Protein AF-A0A6P7GRA8-F1 (afdb_monomer_lite)

Radius of gyration: 29.19 Å; chains: 1; bounding box: 77×48×56 Å

Foldseek 3Di:
DFLVQQVVQCVVLVVLCVQLVFDADRDFLLCCLVPEQVNQLVRHAKEKEWLDDPPAPLNCCCSPPQSNPPLNVVLCRPGYHYTYGDLVDPVCLVVVCVSCVSSVNNVCSVCSVVSATWIWIWHHDPNDIDTQAIAGDPPDPCNPPVNSSVSSVVRVVSSVVSVVCVVVCVVVVPPDDPDPVVVVVVVVVVVPPPPPPPDPPVCLLVQLLVLLCVPPNDQCDPPRSRDDPVSSVVSVVVSVVVVVVD

Organism: NCBI:txid50390

Secondary structure (DSSP, 8-state):
-HHHHHHHHHHHHHHHHHHHTPPBP---HHHHIIIIISS-TTT--EEEEEEE-TTSHHHHHIIIIITT-HHHHHHHHHHEEEEEEE-S-GGGHHHHHHHHHHHT-GGGHHHHHTT--EEEEEEEETTEEEEEEEE--TT-GGGSHHHHHHHHHHHHHHHHHHHHHHHHHTT----S---HHHHHHHHHHHTTT---TT----THHHHHHHHHHHHH-S-S-SSTTSS-HHHHHHHHHHHHHHHTT-

pLDDT: mean 83.36, std 15.36, range [40.88, 97.81]

Sequence (246 aa):
MEIRAVKSCIRKINTHITASGIRFNIKRLSEIKDTVLLAPPLNRKFVVLYMHNSRERFSTTFLTRYLQDEELAGLLRDHSYIIGWDVENSNYHTALCGALEDANFDYLIGLVQSQACSAVIIQNINGSLRTISFLRRINDVDSSRDSVLLYLQNC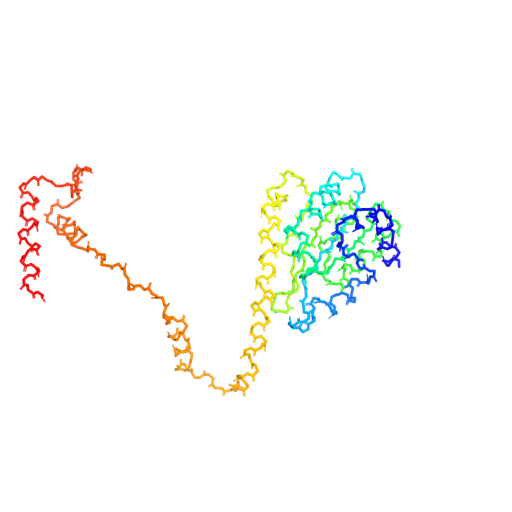RDYLIVDRMLANGLDNSSQSNEMTSEAFQKIMADRLGDRDYDSFAFDQHDLLKKKIGYALFGQPVQEIGNGYDEAQNSQIEHLFKAILKHN

Structure (mmCIF, N/CA/C/O backbone):
data_AF-A0A6P7GRA8-F1
#
_entry.id   AF-A0A6P7GRA8-F1
#
loop_
_atom_site.group_PDB
_atom_site.id
_atom_site.type_symbol
_atom_site.label_atom_id
_atom_site.label_alt_id
_atom_site.label_comp_id
_atom_site.label_asym_id
_atom_site.label_entity_id
_atom_site.label_seq_id
_atom_site.pdbx_PDB_ins_code
_atom_site.Cartn_x
_atom_site.Cartn_y
_atom_site.Cartn_z
_atom_site.occupancy
_atom_site.B_iso_or_equiv
_atom_site.auth_seq_id
_atom_site.auth_comp_id
_atom_site.auth_asym_id
_atom_site.auth_atom_id
_atom_site.pdbx_PDB_model_num
ATOM 1 N N . MET A 1 1 ? -13.993 -12.147 10.623 1.00 89.31 1 MET A N 1
ATOM 2 C CA . MET A 1 1 ? -13.695 -11.076 11.604 1.00 89.31 1 MET A CA 1
ATOM 3 C C . MET A 1 1 ? -12.871 -9.952 10.983 1.00 89.31 1 MET A C 1
ATOM 5 O O . MET A 1 1 ? -13.193 -8.802 11.236 1.00 89.31 1 MET A O 1
ATOM 9 N N . GLU A 1 2 ? -11.932 -10.249 10.082 1.00 94.44 2 GLU A N 1
ATOM 10 C CA . GLU A 1 2 ? -11.157 -9.251 9.321 1.00 94.44 2 GLU A CA 1
ATOM 11 C C . GLU A 1 2 ? -12.003 -8.133 8.674 1.00 94.44 2 GLU A C 1
ATOM 13 O O . GLU A 1 2 ? -11.811 -6.961 8.972 1.00 94.44 2 GLU A O 1
ATOM 18 N N . ILE A 1 3 ? -13.031 -8.470 7.880 1.00 96.69 3 ILE A N 1
ATOM 19 C CA . ILE A 1 3 ? -13.929 -7.463 7.272 1.00 96.69 3 ILE A CA 1
ATOM 20 C C . ILE A 1 3 ? -14.593 -6.552 8.319 1.00 96.69 3 ILE A C 1
ATOM 22 O O . ILE A 1 3 ? -14.869 -5.385 8.043 1.00 96.69 3 ILE A O 1
ATOM 26 N N . ARG A 1 4 ? -14.858 -7.058 9.533 1.00 96.62 4 ARG A N 1
ATOM 27 C CA . ARG A 1 4 ? -15.394 -6.227 10.623 1.00 96.62 4 ARG A CA 1
ATOM 28 C C . ARG A 1 4 ? -14.338 -5.244 11.129 1.00 96.62 4 ARG A C 1
ATOM 30 O O . ARG A 1 4 ? -14.694 -4.097 11.377 1.00 96.62 4 ARG A O 1
ATOM 37 N N . ALA A 1 5 ? -13.071 -5.650 11.202 1.00 96.19 5 ALA A N 1
ATOM 38 C CA . ALA A 1 5 ? -11.952 -4.760 11.514 1.00 96.19 5 ALA A CA 1
ATOM 39 C C . ALA A 1 5 ? -11.814 -3.645 10.468 1.00 96.19 5 ALA A C 1
ATOM 41 O O . ALA A 1 5 ? -11.689 -2.477 10.831 1.00 96.19 5 ALA A O 1
ATOM 42 N N . VAL A 1 6 ? -11.943 -3.985 9.180 1.00 96.88 6 VAL A N 1
ATOM 43 C CA . VAL A 1 6 ? -11.899 -3.006 8.081 1.00 96.88 6 VAL A CA 1
ATOM 44 C C . VAL A 1 6 ? -13.040 -1.996 8.179 1.00 96.88 6 VAL A C 1
ATOM 46 O O . VAL A 1 6 ? -12.825 -0.785 8.153 1.00 96.88 6 VAL A O 1
ATOM 49 N N . LYS A 1 7 ? -14.273 -2.482 8.365 1.00 97.06 7 LYS A N 1
ATOM 50 C CA . LYS A 1 7 ? -15.447 -1.619 8.560 1.00 97.06 7 LYS A CA 1
ATOM 51 C C . LYS A 1 7 ? -15.317 -0.743 9.810 1.00 97.06 7 LYS A C 1
ATOM 53 O O . LYS A 1 7 ? -15.700 0.423 9.771 1.00 97.06 7 LYS A O 1
ATOM 58 N N . SER A 1 8 ? -14.769 -1.288 10.898 1.00 97.19 8 SER A N 1
ATOM 59 C CA . SER A 1 8 ? -14.505 -0.539 12.132 1.00 97.19 8 SER A CA 1
ATOM 60 C C . SER A 1 8 ? -13.516 0.599 11.882 1.00 97.19 8 SER A C 1
ATOM 62 O O . SER A 1 8 ? -13.790 1.729 12.282 1.00 97.19 8 SER A O 1
ATOM 64 N N . CYS A 1 9 ? -12.432 0.332 11.144 1.00 97.00 9 CYS A N 1
ATOM 65 C CA . CYS A 1 9 ? -11.448 1.338 10.749 1.00 97.00 9 CYS A CA 1
ATOM 66 C C . CYS A 1 9 ? -12.105 2.457 9.946 1.00 97.00 9 CYS A C 1
ATOM 68 O O . CYS A 1 9 ? -12.045 3.611 10.354 1.00 97.00 9 CYS A O 1
ATOM 70 N N . ILE A 1 10 ? -12.791 2.117 8.849 1.00 96.00 10 ILE A N 1
ATOM 71 C CA . ILE A 1 10 ? -13.437 3.101 7.967 1.00 96.00 10 ILE A CA 1
ATOM 72 C C . ILE A 1 10 ? -14.421 3.970 8.745 1.00 96.00 10 ILE A C 1
ATOM 74 O O . ILE A 1 10 ? -14.421 5.183 8.571 1.00 96.00 10 ILE A O 1
ATOM 78 N N . ARG A 1 11 ? -15.203 3.388 9.662 1.00 95.62 11 ARG A N 1
ATOM 79 C CA . ARG A 1 11 ? -16.106 4.159 10.525 1.00 95.62 11 ARG A CA 1
ATOM 80 C C . ARG A 1 11 ? -15.355 5.193 11.373 1.00 95.62 11 ARG A C 1
ATOM 82 O O . ARG A 1 11 ? -15.850 6.305 11.515 1.00 95.62 11 ARG A O 1
ATOM 89 N N . LYS A 1 12 ? -14.186 4.843 11.923 1.00 95.00 12 LYS A N 1
ATOM 90 C CA . LYS A 1 12 ? -13.358 5.757 12.732 1.00 95.00 12 LYS A CA 1
ATOM 91 C C . LYS A 1 12 ? -12.768 6.903 11.906 1.00 95.00 12 LYS A C 1
ATOM 93 O O . LYS A 1 12 ? -12.668 8.011 12.413 1.00 95.00 12 LYS A O 1
ATOM 98 N N . ILE A 1 13 ? -12.406 6.650 10.647 1.00 94.06 13 ILE A N 1
ATOM 99 C CA . ILE A 1 13 ? -11.700 7.626 9.796 1.00 94.06 13 ILE A CA 1
ATOM 100 C C . ILE A 1 13 ? -12.588 8.278 8.720 1.00 94.06 13 ILE A C 1
ATOM 102 O O . ILE A 1 13 ? -12.091 9.033 7.888 1.00 94.06 13 ILE A O 1
ATOM 106 N N . ASN A 1 14 ? -13.898 8.008 8.724 1.00 90.69 14 ASN A N 1
ATOM 107 C CA . ASN A 1 14 ? -14.830 8.373 7.648 1.00 90.69 14 ASN A CA 1
ATOM 108 C C . ASN A 1 14 ? -14.818 9.870 7.299 1.00 90.69 14 ASN A C 1
ATOM 110 O O . ASN A 1 14 ? -14.868 10.251 6.130 1.00 90.69 14 ASN A O 1
ATOM 114 N N . THR A 1 15 ? -14.725 10.724 8.316 1.00 85.75 15 THR A N 1
ATOM 115 C CA . THR A 1 15 ? -14.641 12.182 8.157 1.00 85.75 15 THR A CA 1
ATOM 116 C C . THR A 1 15 ? -13.407 12.603 7.352 1.00 85.75 15 THR A C 1
ATOM 118 O O . THR A 1 15 ? -13.513 13.442 6.463 1.00 85.75 15 THR A O 1
ATOM 121 N N . HIS A 1 16 ? -12.255 11.975 7.598 1.00 86.19 16 HIS A N 1
ATOM 122 C CA . HIS A 1 16 ? -10.995 12.256 6.903 1.00 86.19 16 HIS A CA 1
ATOM 123 C C . HIS A 1 16 ? -10.973 11.707 5.471 1.00 86.19 16 HIS A C 1
ATOM 125 O O . HIS A 1 16 ? -10.487 12.369 4.554 1.00 86.19 16 HIS A O 1
ATOM 131 N N . ILE A 1 17 ? -11.539 10.514 5.262 1.00 85.44 17 ILE A N 1
ATOM 132 C CA . ILE A 1 17 ? -11.693 9.912 3.927 1.00 85.44 17 ILE A CA 1
ATOM 133 C C . ILE A 1 17 ? -12.554 10.817 3.037 1.00 85.44 17 ILE A C 1
ATOM 135 O O . ILE A 1 17 ? -12.202 11.086 1.892 1.00 85.44 17 ILE A O 1
ATOM 139 N N . THR A 1 18 ? -13.665 11.325 3.575 1.00 83.50 18 THR A N 1
ATOM 140 C CA . THR A 1 18 ? -14.601 12.162 2.808 1.00 83.50 18 THR A CA 1
ATOM 141 C C . THR A 1 18 ? -13.942 13.472 2.366 1.00 83.50 18 THR A C 1
ATOM 143 O O . THR A 1 18 ? -14.149 13.905 1.239 1.00 83.50 18 THR A O 1
ATOM 146 N N . ALA A 1 19 ? -13.104 14.068 3.221 1.00 81.31 19 ALA A N 1
ATOM 147 C CA . ALA A 1 19 ? -12.375 15.297 2.910 1.00 81.31 19 ALA A CA 1
ATOM 148 C C . ALA A 1 19 ? -11.252 15.106 1.870 1.00 81.31 19 ALA A C 1
ATOM 150 O O . ALA A 1 19 ? -10.995 16.012 1.089 1.00 81.31 19 ALA A O 1
ATOM 151 N N . SER A 1 20 ? -10.589 13.945 1.853 1.00 82.94 20 SER A N 1
ATOM 152 C CA . SER A 1 20 ? -9.459 13.657 0.947 1.00 82.94 20 SER A CA 1
ATOM 153 C C . SER A 1 20 ? -9.872 13.101 -0.421 1.00 82.94 20 SER A C 1
ATOM 155 O O . SER A 1 20 ? -9.072 13.075 -1.356 1.00 82.94 20 SER A O 1
ATOM 157 N N . GLY A 1 21 ? -11.099 12.586 -0.551 1.00 83.75 21 GLY A N 1
ATOM 158 C CA . GLY A 1 21 ? -11.562 11.902 -1.766 1.00 83.75 21 GLY A CA 1
ATOM 159 C C . GLY A 1 21 ? -10.866 10.559 -2.035 1.00 83.75 21 GLY A C 1
ATOM 160 O O . GLY A 1 21 ? -11.094 9.939 -3.075 1.00 83.75 21 GLY A O 1
ATOM 161 N N . ILE A 1 22 ? -10.025 10.083 -1.113 1.00 90.44 22 ILE A N 1
ATOM 162 C CA . ILE A 1 22 ? -9.295 8.819 -1.233 1.00 90.44 22 ILE A CA 1
ATOM 163 C C . ILE A 1 22 ? -10.181 7.678 -0.742 1.00 90.44 22 ILE A C 1
ATOM 165 O O . ILE A 1 22 ? -10.716 7.722 0.361 1.00 90.44 22 ILE A O 1
ATOM 169 N N . ARG A 1 23 ? -10.312 6.609 -1.531 1.00 92.00 23 ARG A N 1
ATOM 170 C CA . ARG A 1 23 ? -11.173 5.471 -1.187 1.00 92.00 23 ARG A CA 1
ATOM 171 C C . ARG A 1 23 ? -10.426 4.401 -0.389 1.00 92.00 23 ARG A C 1
ATOM 173 O O . ARG A 1 23 ? -9.488 3.786 -0.888 1.00 92.00 23 ARG A O 1
ATOM 180 N N . PHE A 1 24 ? -10.942 4.087 0.798 1.00 95.44 24 PHE A N 1
ATOM 181 C CA . PHE A 1 24 ? -10.581 2.880 1.545 1.00 95.44 24 PHE A CA 1
ATOM 182 C C . PHE A 1 24 ? -11.508 1.726 1.169 1.00 95.44 24 PHE A C 1
ATOM 184 O O . PHE A 1 24 ? -12.733 1.866 1.152 1.00 95.44 24 PHE A O 1
ATOM 191 N N . ASN A 1 25 ? -10.927 0.571 0.868 1.00 95.88 25 ASN A N 1
ATOM 192 C CA . ASN A 1 25 ? -11.662 -0.575 0.357 1.00 95.88 25 ASN A CA 1
ATOM 193 C C . ASN A 1 25 ? -12.059 -1.543 1.474 1.00 95.88 25 ASN A C 1
ATOM 195 O O . ASN A 1 25 ? -11.300 -1.788 2.410 1.00 95.88 25 ASN A O 1
ATOM 199 N N . ILE A 1 26 ? -13.254 -2.125 1.347 1.00 95.94 26 ILE A N 1
ATOM 200 C CA . ILE A 1 26 ? -13.774 -3.152 2.256 1.00 95.94 26 ILE A CA 1
ATOM 201 C C . ILE A 1 26 ? -13.589 -4.510 1.586 1.00 95.94 26 ILE A C 1
ATOM 203 O O . ILE A 1 26 ? -14.476 -4.972 0.871 1.00 95.94 26 ILE A O 1
ATOM 207 N N . LYS A 1 27 ? -12.428 -5.132 1.792 1.00 95.62 27 LYS A N 1
ATOM 208 C CA . LYS A 1 27 ? -12.090 -6.437 1.212 1.00 95.62 27 LYS A CA 1
ATOM 209 C C . LYS A 1 27 ? -11.156 -7.215 2.141 1.00 95.62 27 LYS A C 1
ATOM 211 O O . LYS A 1 27 ? -10.601 -6.619 3.061 1.00 95.62 27 LYS A O 1
ATOM 216 N N . ARG A 1 28 ? -11.033 -8.531 1.945 1.00 95.00 28 ARG A N 1
ATOM 217 C CA . ARG A 1 28 ? -10.047 -9.357 2.662 1.00 95.00 28 ARG A CA 1
ATOM 218 C C . ARG A 1 28 ? -8.669 -9.200 2.030 1.00 95.00 28 ARG A C 1
ATOM 220 O O . ARG A 1 28 ? -8.578 -9.034 0.814 1.00 95.00 28 ARG A O 1
ATOM 227 N N . LEU A 1 29 ? -7.608 -9.298 2.822 1.00 94.75 29 LEU A N 1
ATOM 228 C CA . LEU A 1 29 ? -6.232 -9.187 2.349 1.00 94.75 29 LEU A CA 1
ATOM 229 C C . LEU A 1 29 ? -5.881 -10.299 1.355 1.00 94.75 29 LEU A C 1
ATOM 231 O O . LEU A 1 29 ? -5.241 -10.016 0.346 1.00 94.75 29 LEU A O 1
ATOM 235 N N . SER A 1 30 ? -6.367 -11.522 1.579 1.00 91.00 30 SER A N 1
ATOM 236 C CA . SER A 1 30 ? -6.207 -12.637 0.636 1.00 91.00 30 SER A CA 1
ATOM 237 C C . SER A 1 30 ? -6.817 -12.327 -0.733 1.00 91.00 30 SER A C 1
ATOM 239 O O . SER A 1 30 ? -6.176 -12.504 -1.761 1.00 91.00 30 SER A O 1
ATOM 241 N N . GLU A 1 31 ? -8.014 -11.744 -0.766 1.00 93.12 31 GLU A N 1
ATOM 242 C CA . GLU A 1 31 ? -8.631 -11.341 -2.030 1.00 93.12 31 GLU A CA 1
ATOM 243 C C . GLU A 1 31 ? -7.869 -10.183 -2.697 1.00 93.12 31 GLU A C 1
ATOM 245 O O . GLU A 1 31 ? -7.782 -10.125 -3.922 1.00 93.12 31 GLU A O 1
ATOM 250 N N . ILE A 1 32 ? -7.325 -9.236 -1.925 1.00 94.31 32 ILE A N 1
ATOM 251 C CA . ILE A 1 32 ? -6.515 -8.122 -2.454 1.00 94.31 32 ILE A CA 1
ATOM 252 C C . ILE A 1 32 ? -5.208 -8.644 -3.056 1.00 94.31 32 ILE A C 1
ATOM 254 O O . ILE A 1 32 ? -4.797 -8.180 -4.120 1.00 94.31 32 ILE A O 1
ATOM 258 N N . LYS A 1 33 ? -4.573 -9.621 -2.405 1.00 92.44 33 LYS A N 1
ATOM 259 C CA . LYS A 1 33 ? -3.367 -10.284 -2.901 1.00 92.44 33 LYS A CA 1
ATOM 260 C C . LYS A 1 33 ? -3.579 -10.796 -4.322 1.00 92.44 33 LYS A C 1
ATOM 262 O O . LYS A 1 33 ? -2.834 -10.403 -5.216 1.00 92.44 33 LYS A O 1
ATOM 267 N N . ASP A 1 34 ? -4.648 -11.546 -4.552 1.00 90.44 34 ASP A N 1
ATOM 268 C CA . ASP A 1 34 ? -4.898 -12.155 -5.861 1.00 90.44 34 ASP A CA 1
ATOM 269 C C . ASP A 1 34 ? -5.429 -11.146 -6.888 1.00 90.44 34 ASP A C 1
ATOM 271 O O . ASP A 1 34 ? -5.020 -11.145 -8.047 1.00 90.44 34 ASP A O 1
ATOM 275 N N . THR A 1 35 ? -6.330 -10.252 -6.469 1.00 93.12 35 THR A N 1
ATOM 276 C CA . THR A 1 35 ? -7.059 -9.373 -7.405 1.00 93.12 35 THR A CA 1
ATOM 277 C C . THR A 1 35 ? -6.399 -8.022 -7.663 1.00 93.12 35 THR A C 1
ATOM 279 O O . THR A 1 35 ? -6.822 -7.321 -8.581 1.00 93.12 35 THR A O 1
ATOM 282 N N . VAL A 1 36 ? -5.393 -7.634 -6.873 1.00 95.06 36 VAL A N 1
ATOM 283 C CA . VAL A 1 36 ? -4.725 -6.326 -6.981 1.00 95.06 36 VAL A CA 1
ATOM 284 C C . VAL A 1 36 ? -3.216 -6.479 -7.119 1.00 95.06 36 VAL A C 1
ATOM 286 O O . VAL A 1 36 ? -2.647 -5.990 -8.093 1.00 95.06 36 VAL A O 1
ATOM 289 N N . LEU A 1 37 ? -2.566 -7.161 -6.169 1.00 93.19 37 LEU A N 1
ATOM 290 C CA . LEU A 1 37 ? -1.106 -7.298 -6.169 1.00 93.19 37 LEU A CA 1
ATOM 291 C C . LEU A 1 37 ? -0.630 -8.262 -7.264 1.00 93.19 37 LEU A C 1
ATOM 293 O O . LEU A 1 37 ? 0.331 -7.976 -7.975 1.00 93.19 37 LEU A O 1
ATOM 297 N N . LEU A 1 38 ? -1.322 -9.388 -7.432 1.00 93.06 38 LEU A N 1
ATOM 298 C CA . LEU A 1 38 ? -1.034 -10.396 -8.456 1.00 93.06 38 LEU A CA 1
ATOM 299 C C . LEU A 1 38 ? -1.861 -10.209 -9.737 1.00 93.06 38 LEU A C 1
ATOM 301 O O . LEU A 1 38 ? -1.795 -11.039 -10.640 1.00 93.06 38 LEU A O 1
ATOM 305 N N . ALA A 1 39 ? -2.597 -9.100 -9.852 1.00 93.31 39 ALA A N 1
ATOM 306 C CA . ALA A 1 39 ? -3.356 -8.777 -11.052 1.00 93.31 39 ALA A CA 1
ATOM 307 C C . ALA A 1 39 ? -2.446 -8.669 -12.297 1.00 93.31 39 ALA A C 1
ATOM 309 O O . ALA A 1 39 ? -1.237 -8.413 -12.166 1.00 93.31 39 ALA A O 1
ATOM 310 N N . PRO A 1 40 ? -3.014 -8.797 -13.513 1.00 91.12 40 PRO A N 1
ATOM 311 C CA . PRO A 1 40 ? -2.297 -8.503 -14.750 1.00 91.12 40 PRO A CA 1
ATOM 312 C C . PRO A 1 40 ? -1.693 -7.087 -14.727 1.00 91.12 40 PRO A C 1
ATOM 314 O O . PRO A 1 40 ? -2.333 -6.187 -14.173 1.00 91.12 40 PRO A O 1
ATOM 317 N N . PRO A 1 41 ? -0.519 -6.851 -15.346 1.00 89.19 41 PRO A N 1
ATOM 318 C CA . PRO A 1 41 ? 0.216 -5.580 -15.253 1.00 89.19 41 PRO A CA 1
ATOM 319 C C . PRO A 1 41 ? -0.629 -4.321 -15.516 1.00 89.19 41 PRO A C 1
ATOM 321 O O . PRO A 1 41 ? -0.523 -3.326 -14.797 1.00 89.19 41 PRO A O 1
ATOM 324 N N . LEU A 1 42 ? -1.550 -4.382 -16.484 1.00 87.75 42 LEU A N 1
ATOM 325 C CA . LEU A 1 42 ? -2.465 -3.282 -16.823 1.00 87.75 42 LEU A CA 1
ATOM 326 C C . LEU A 1 42 ? -3.381 -2.858 -15.666 1.00 87.75 42 LEU A C 1
ATOM 328 O O . LEU A 1 42 ? -3.632 -1.668 -15.483 1.00 87.75 42 LEU A O 1
ATOM 332 N N . ASN A 1 43 ? -3.840 -3.815 -14.861 1.00 89.88 43 ASN A N 1
ATOM 333 C CA . ASN A 1 43 ? -4.773 -3.582 -13.756 1.00 89.88 43 ASN A CA 1
ATOM 334 C C . ASN A 1 43 ? -4.083 -3.560 -12.388 1.00 89.88 43 ASN A C 1
ATOM 336 O O . ASN A 1 43 ? -4.722 -3.283 -11.371 1.00 89.88 43 ASN A O 1
ATOM 340 N N . ARG A 1 44 ? -2.783 -3.858 -12.353 1.00 92.81 44 ARG A N 1
ATOM 341 C CA . ARG A 1 44 ? -1.995 -3.934 -11.129 1.00 92.81 44 ARG A CA 1
ATOM 342 C C . ARG A 1 44 ? -1.874 -2.559 -10.475 1.00 92.81 44 ARG A C 1
ATOM 344 O O . ARG A 1 44 ? -1.638 -1.541 -11.138 1.00 92.81 44 ARG A O 1
ATOM 351 N N . LYS A 1 45 ? -2.028 -2.558 -9.153 1.00 95.56 45 LYS A N 1
ATOM 352 C CA . LYS A 1 45 ? -1.835 -1.412 -8.258 1.00 95.56 45 LYS A CA 1
ATOM 353 C C . LYS A 1 45 ? -0.964 -1.839 -7.081 1.00 95.56 45 LYS A C 1
ATOM 355 O O . LYS A 1 45 ? -0.943 -3.019 -6.730 1.00 95.56 45 LYS A O 1
ATOM 360 N N . PHE A 1 46 ? -0.271 -0.893 -6.456 1.00 95.88 46 PHE A N 1
ATOM 361 C CA . PHE A 1 46 ? 0.345 -1.156 -5.155 1.00 95.88 46 PHE A CA 1
ATOM 362 C C . PHE A 1 46 ? -0.710 -1.033 -4.050 1.00 95.88 46 PHE A C 1
ATOM 364 O O . PHE A 1 46 ? -1.707 -0.323 -4.191 1.00 95.88 46 PHE A O 1
ATOM 371 N N . VAL A 1 47 ? -0.517 -1.749 -2.950 1.00 97.12 47 VAL A N 1
ATOM 372 C CA . VAL A 1 47 ? -1.439 -1.759 -1.814 1.00 97.12 47 VAL A CA 1
ATOM 373 C C . VAL A 1 47 ? -0.868 -0.915 -0.693 1.00 97.12 47 VAL A C 1
ATOM 375 O O . VAL A 1 47 ? 0.311 -1.021 -0.371 1.00 97.12 47 VAL A O 1
ATOM 378 N N . VAL A 1 48 ? -1.722 -0.110 -0.069 1.00 97.19 48 VAL A N 1
ATOM 379 C CA . VAL A 1 48 ? -1.396 0.555 1.194 1.00 97.19 48 VAL A CA 1
ATOM 380 C C . VAL A 1 48 ? -2.226 -0.095 2.290 1.00 97.19 48 VAL A C 1
ATOM 382 O O . VAL A 1 48 ? -3.446 0.076 2.342 1.00 97.19 48 VAL A O 1
ATOM 385 N N . LEU A 1 49 ? -1.564 -0.863 3.154 1.00 97.44 49 LEU A N 1
ATOM 386 C CA . LEU A 1 49 ? -2.166 -1.448 4.346 1.00 97.44 49 LEU A CA 1
ATOM 387 C C . LEU A 1 49 ? -1.995 -0.474 5.513 1.00 97.44 49 LEU A C 1
ATOM 389 O O . LEU A 1 49 ? -0.911 -0.346 6.081 1.00 97.44 49 LEU A O 1
ATOM 393 N N . TYR A 1 50 ? -3.070 0.226 5.862 1.00 97.44 50 TYR A N 1
ATOM 394 C CA . TYR A 1 50 ? -3.092 1.191 6.955 1.00 97.44 50 TYR A CA 1
ATOM 395 C C . TYR A 1 50 ? -3.619 0.551 8.244 1.00 97.44 50 TYR A C 1
ATOM 397 O O . TYR A 1 50 ? -4.800 0.243 8.369 1.00 97.44 50 TYR A O 1
ATOM 405 N N . MET A 1 51 ? -2.746 0.367 9.226 1.00 96.75 51 MET A N 1
ATOM 406 C CA . MET A 1 51 ? -3.075 -0.073 10.578 1.00 96.75 51 MET A CA 1
ATOM 407 C C . MET A 1 51 ? -3.415 1.153 11.422 1.00 96.75 51 MET A C 1
ATOM 409 O O . MET A 1 51 ? -2.543 1.945 11.769 1.00 96.75 51 MET A O 1
ATOM 413 N N . HIS A 1 52 ? -4.694 1.342 11.724 1.00 96.81 52 HIS A N 1
ATOM 414 C CA . HIS A 1 52 ? -5.194 2.512 12.429 1.00 96.81 52 HIS A CA 1
ATOM 415 C C . HIS A 1 52 ? -5.201 2.307 13.946 1.00 96.81 52 HIS A C 1
ATOM 417 O O . HIS A 1 52 ? -5.850 1.390 14.457 1.00 96.81 52 HIS A O 1
ATOM 423 N N . ASN A 1 53 ? -4.567 3.237 14.662 1.00 95.94 53 ASN A N 1
ATOM 424 C CA . ASN A 1 53 ? -4.734 3.407 16.101 1.00 95.94 53 ASN A CA 1
ATOM 425 C C . ASN A 1 53 ? -4.897 4.896 16.423 1.00 95.94 53 ASN A C 1
ATOM 427 O O . ASN A 1 53 ? -3.966 5.686 16.243 1.00 95.94 53 ASN A O 1
ATOM 431 N N . SER A 1 54 ? -6.076 5.277 16.914 1.00 94.38 54 SER A N 1
ATOM 432 C CA . SER A 1 54 ? -6.443 6.670 17.202 1.00 94.38 54 SER A CA 1
ATOM 433 C C . SER A 1 54 ? -5.564 7.338 18.269 1.00 94.38 54 SER A C 1
ATOM 435 O O . SER A 1 54 ? -5.477 8.563 18.324 1.00 94.38 54 SER A O 1
ATOM 437 N N . ARG A 1 55 ? -4.876 6.541 19.093 1.00 92.38 55 ARG A N 1
ATOM 438 C CA . ARG A 1 55 ? -4.015 7.011 20.186 1.00 92.38 55 ARG A CA 1
ATOM 439 C C . ARG A 1 55 ? -2.621 7.421 19.718 1.00 92.38 55 ARG A C 1
ATOM 441 O O . ARG A 1 55 ? -1.912 8.113 20.446 1.00 92.38 55 ARG A O 1
ATOM 448 N N . GLU A 1 56 ? -2.207 6.994 18.526 1.00 91.88 56 GLU A N 1
ATOM 449 C CA . GLU A 1 56 ? -0.874 7.286 18.005 1.00 91.88 56 GLU A CA 1
ATOM 450 C C . GLU A 1 56 ? -0.863 8.528 17.115 1.00 91.88 56 GLU A C 1
ATOM 452 O O . GLU A 1 56 ? -1.702 8.699 16.231 1.00 91.88 56 GLU A O 1
ATOM 457 N N . ARG A 1 57 ? 0.157 9.378 17.292 1.00 90.44 57 ARG A N 1
ATOM 458 C CA . ARG A 1 57 ? 0.300 10.632 16.531 1.00 90.44 57 ARG A CA 1
ATOM 459 C C . ARG A 1 57 ? 0.384 10.407 15.018 1.00 90.44 57 ARG A C 1
ATOM 461 O O . ARG A 1 57 ? -0.062 11.260 14.254 1.00 90.44 57 ARG A O 1
ATOM 468 N N . PHE A 1 58 ? 0.937 9.269 14.594 1.00 91.94 58 PHE A N 1
ATOM 469 C CA . PHE A 1 58 ? 1.042 8.919 13.181 1.00 91.94 58 PHE A CA 1
ATOM 470 C C . PHE A 1 58 ? -0.330 8.815 12.502 1.00 91.94 58 PHE A C 1
ATOM 472 O O . PHE A 1 58 ? -0.443 9.227 11.352 1.00 91.94 58 PHE A O 1
ATOM 479 N N . SER A 1 59 ? -1.389 8.388 13.207 1.00 93.62 59 SER A N 1
ATOM 480 C CA . SER A 1 59 ? -2.750 8.395 12.651 1.00 93.62 59 SER A CA 1
ATOM 481 C C . SER A 1 59 ? -3.162 9.782 12.185 1.00 93.62 59 SER A C 1
ATOM 483 O O . SER A 1 59 ? -3.631 9.941 11.062 1.00 93.62 59 SER A O 1
ATOM 485 N N . THR A 1 60 ? -2.948 10.796 13.025 1.00 91.06 60 THR A N 1
ATOM 486 C CA . THR A 1 60 ? -3.270 12.180 12.677 1.00 91.06 60 THR A CA 1
ATOM 487 C C . THR A 1 60 ? -2.432 12.639 11.493 1.00 91.06 60 THR A C 1
ATOM 489 O O . THR A 1 60 ? -2.986 13.148 10.531 1.00 91.06 60 THR A O 1
ATOM 492 N N . THR A 1 61 ? -1.118 12.406 11.510 1.00 90.25 61 THR A N 1
ATOM 493 C CA . THR A 1 61 ? -0.232 12.781 10.397 1.00 90.25 61 THR A CA 1
ATOM 494 C C . THR A 1 61 ? -0.644 12.134 9.080 1.00 90.25 61 THR A C 1
ATOM 496 O O . THR A 1 61 ? -0.757 12.830 8.075 1.00 90.25 61 THR A O 1
ATOM 499 N N . PHE A 1 62 ? -0.924 10.834 9.080 1.00 92.38 62 PHE A N 1
ATOM 500 C CA . PHE A 1 62 ? -1.365 10.130 7.885 1.00 92.38 62 PHE A CA 1
ATOM 501 C C . PHE A 1 62 ? -2.678 10.724 7.355 1.00 92.38 62 PHE A C 1
ATOM 503 O O . PHE A 1 62 ? -2.749 11.126 6.197 1.00 92.38 62 PHE A O 1
ATOM 510 N N . LEU A 1 63 ? -3.689 10.862 8.218 1.00 92.38 63 LEU A N 1
ATOM 511 C CA . LEU A 1 63 ? -5.037 11.283 7.826 1.00 92.38 63 LEU A CA 1
ATOM 512 C C . LEU A 1 63 ? -5.161 12.773 7.479 1.00 92.38 63 LEU A C 1
ATOM 514 O O . LEU A 1 63 ? -5.984 13.121 6.636 1.00 92.38 63 LEU A O 1
ATOM 518 N N . THR A 1 64 ? -4.408 13.657 8.138 1.00 88.62 64 THR A N 1
ATOM 519 C CA . THR A 1 64 ? -4.548 15.113 7.961 1.00 88.62 64 THR A CA 1
ATOM 520 C C . THR A 1 64 ? -3.420 15.751 7.172 1.00 88.62 64 THR A C 1
ATOM 522 O O . THR A 1 64 ? -3.631 16.823 6.625 1.00 88.62 64 THR A O 1
ATOM 525 N N . ARG A 1 65 ? -2.235 15.134 7.090 1.00 88.56 65 ARG A N 1
ATOM 526 C CA . ARG A 1 65 ? -1.140 15.661 6.262 1.00 88.56 65 ARG A CA 1
ATOM 527 C C . ARG A 1 65 ? -1.011 14.899 4.959 1.00 88.56 65 ARG A C 1
ATOM 529 O O . ARG A 1 65 ? -1.066 15.522 3.913 1.00 88.56 65 ARG A O 1
ATOM 536 N N . TYR A 1 66 ? -0.871 13.575 4.997 1.00 90.56 66 TYR A N 1
ATOM 537 C CA . TYR A 1 66 ? -0.601 12.832 3.761 1.00 90.56 66 TYR A CA 1
ATOM 538 C C . TYR A 1 66 ? -1.837 12.676 2.880 1.00 90.56 66 TYR A C 1
ATOM 540 O O . TYR A 1 66 ? -1.742 12.868 1.677 1.00 90.56 66 TYR A O 1
ATOM 548 N N . LEU A 1 67 ? -3.004 12.366 3.456 1.00 91.38 67 LEU A N 1
ATOM 549 C CA . LEU A 1 67 ? -4.230 12.228 2.657 1.00 91.38 67 LEU A CA 1
ATOM 550 C C . LEU A 1 67 ? -4.779 13.570 2.139 1.00 91.38 67 LEU A C 1
ATOM 552 O O . LEU A 1 67 ? -5.610 13.557 1.239 1.00 91.38 67 LEU A O 1
ATOM 556 N N . GLN A 1 68 ? -4.364 14.703 2.713 1.00 90.06 68 GLN A N 1
ATOM 557 C CA . GLN A 1 68 ? -4.805 16.045 2.294 1.00 90.06 68 GLN A CA 1
ATOM 558 C C . GLN A 1 68 ? -3.780 16.767 1.409 1.00 90.06 68 GLN A C 1
ATOM 560 O O . GLN A 1 68 ? -4.082 17.823 0.865 1.00 90.06 68 GLN A O 1
ATOM 565 N N . ASP A 1 69 ? -2.571 16.224 1.278 1.00 92.38 69 ASP A N 1
ATOM 566 C CA . ASP A 1 69 ? -1.575 16.721 0.337 1.00 92.38 69 ASP A CA 1
ATOM 567 C C . ASP A 1 69 ? -1.969 16.279 -1.075 1.00 92.38 69 ASP A C 1
ATOM 569 O O . ASP A 1 69 ? -2.036 15.083 -1.341 1.00 92.38 69 ASP A O 1
ATOM 573 N N . GLU A 1 70 ? -2.251 17.228 -1.969 1.00 91.50 70 GLU A N 1
ATOM 574 C CA . GLU A 1 70 ? -2.766 16.941 -3.317 1.00 91.50 70 GLU A CA 1
ATOM 575 C C . GLU A 1 70 ? -1.841 16.041 -4.147 1.00 91.50 70 GLU A C 1
ATOM 577 O O . GLU A 1 70 ? -2.315 15.187 -4.897 1.00 91.50 70 GLU A O 1
ATOM 582 N N . GLU A 1 71 ? -0.523 16.177 -3.995 1.00 93.06 71 GLU A N 1
ATOM 583 C CA . GLU A 1 71 ? 0.442 15.387 -4.758 1.00 93.06 71 GLU A CA 1
ATOM 584 C C . GLU A 1 71 ? 0.449 13.927 -4.283 1.00 93.06 71 GLU A C 1
ATOM 586 O O . GLU A 1 71 ? 0.332 12.990 -5.082 1.00 93.06 71 GLU A O 1
ATOM 591 N N . LEU A 1 72 ? 0.508 13.724 -2.964 1.00 93.12 72 LEU A N 1
ATOM 592 C CA . LEU A 1 72 ? 0.426 12.393 -2.360 1.00 93.12 72 LEU A CA 1
ATOM 593 C C . LEU A 1 72 ? -0.951 11.760 -2.594 1.00 93.12 72 LEU A C 1
ATOM 595 O O . LEU A 1 72 ? -1.049 10.581 -2.947 1.00 93.12 72 LEU A O 1
ATOM 599 N N . ALA A 1 73 ? -2.017 12.539 -2.426 1.00 92.31 73 ALA A N 1
ATOM 600 C CA . ALA A 1 73 ? -3.389 12.101 -2.614 1.00 92.31 73 ALA A CA 1
ATOM 601 C C . ALA A 1 73 ? -3.665 11.692 -4.062 1.0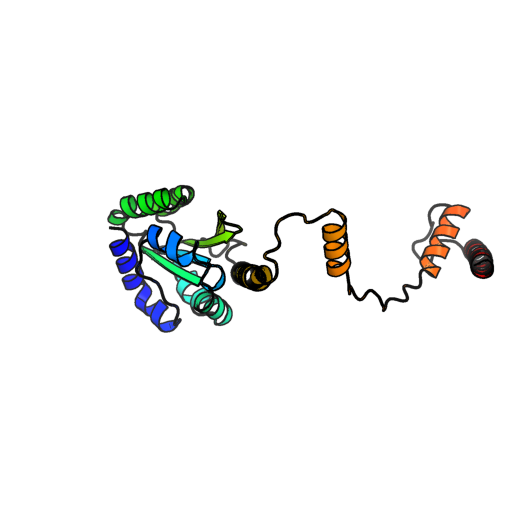0 92.31 73 ALA A C 1
ATOM 603 O O . ALA A 1 73 ? -4.348 10.688 -4.275 1.00 92.31 73 ALA A O 1
ATOM 604 N N . GLY A 1 74 ? -3.112 12.412 -5.045 1.00 93.38 74 GLY A N 1
ATOM 605 C CA . GLY A 1 74 ? -3.175 12.047 -6.460 1.00 93.38 74 GLY A CA 1
ATOM 606 C C . GLY A 1 74 ? -2.545 10.678 -6.723 1.00 93.38 74 GLY A C 1
ATOM 607 O O . GLY A 1 74 ? -3.208 9.775 -7.236 1.00 93.38 74 GLY A O 1
ATOM 608 N N . LEU A 1 75 ? -1.307 10.466 -6.259 1.00 93.94 75 LEU A N 1
ATOM 609 C CA . LEU A 1 75 ? -0.611 9.178 -6.406 1.00 93.94 75 LEU A CA 1
ATOM 610 C C . LEU A 1 75 ? -1.378 8.021 -5.753 1.00 93.94 75 LEU A C 1
ATOM 612 O O . LEU A 1 75 ? -1.519 6.943 -6.340 1.00 93.94 75 LEU A O 1
ATOM 616 N N . LEU A 1 76 ? -1.900 8.245 -4.546 1.00 94.50 76 LEU A N 1
ATOM 617 C CA . LEU A 1 76 ? -2.699 7.260 -3.827 1.00 94.50 76 LEU A CA 1
ATOM 618 C C . LEU A 1 76 ? -4.015 6.951 -4.554 1.00 94.50 76 LEU A C 1
ATOM 620 O O . LEU A 1 76 ? -4.403 5.786 -4.654 1.00 94.50 76 LEU A O 1
ATOM 624 N N . ARG A 1 77 ? -4.706 7.957 -5.086 1.00 93.12 77 ARG A N 1
ATOM 625 C CA . ARG A 1 77 ? -5.987 7.782 -5.782 1.00 93.12 77 ARG A CA 1
ATOM 626 C C . ARG A 1 77 ? -5.830 6.977 -7.070 1.00 93.12 77 ARG A C 1
ATOM 628 O O . ARG A 1 77 ? -6.606 6.049 -7.319 1.00 93.12 77 ARG A O 1
ATOM 635 N N . ASP A 1 78 ? -4.798 7.285 -7.844 1.00 92.25 78 ASP A N 1
ATOM 636 C CA . ASP A 1 78 ? -4.655 6.750 -9.194 1.00 92.25 78 ASP A CA 1
ATOM 637 C C . ASP A 1 78 ? -3.999 5.365 -9.185 1.00 92.25 78 ASP A C 1
ATOM 639 O O . ASP A 1 78 ? -4.491 4.417 -9.814 1.00 92.25 78 ASP A O 1
ATOM 643 N N . HIS A 1 79 ? -2.938 5.196 -8.393 1.00 94.44 79 HIS A N 1
ATOM 644 C CA . HIS A 1 79 ? -2.057 4.030 -8.483 1.00 94.44 79 HIS A CA 1
ATOM 645 C C . HIS A 1 79 ? -2.160 3.055 -7.310 1.00 94.44 79 HIS A C 1
ATOM 647 O O . HIS A 1 79 ? -1.622 1.949 -7.410 1.00 94.44 79 HIS A O 1
ATOM 653 N N . SER A 1 80 ? -2.870 3.416 -6.237 1.00 95.19 80 SER A N 1
ATOM 654 C CA . SER A 1 80 ? -2.944 2.585 -5.035 1.00 95.19 80 SER A CA 1
ATOM 655 C C . SER A 1 80 ? -4.296 1.901 -4.826 1.00 95.19 80 SER A C 1
ATOM 657 O O . SER A 1 80 ? -5.338 2.296 -5.361 1.00 95.19 80 SER A O 1
ATOM 659 N N . TYR A 1 81 ? -4.267 0.848 -4.014 1.00 96.56 81 TYR A N 1
ATOM 660 C CA . TYR A 1 81 ? -5.433 0.218 -3.417 1.00 96.56 81 TYR A CA 1
ATOM 661 C C . TYR A 1 81 ? -5.276 0.223 -1.897 1.00 96.56 81 TYR A C 1
ATOM 663 O O . TYR A 1 81 ? -4.462 -0.513 -1.340 1.00 96.56 81 TYR A O 1
ATOM 671 N N . ILE A 1 82 ? -6.047 1.065 -1.211 1.00 96.75 82 ILE A N 1
ATOM 672 C CA . ILE A 1 82 ? -5.899 1.251 0.236 1.00 96.75 82 ILE A CA 1
ATOM 673 C C . ILE A 1 82 ? -6.885 0.366 0.993 1.00 96.75 82 ILE A C 1
ATOM 675 O O . ILE A 1 82 ? -8.079 0.336 0.675 1.00 96.75 82 ILE A O 1
ATOM 679 N N . ILE A 1 83 ? -6.391 -0.321 2.021 1.00 96.94 83 ILE A N 1
ATOM 680 C CA . ILE A 1 83 ? -7.184 -1.042 3.019 1.00 96.94 83 ILE A CA 1
ATOM 681 C C . ILE A 1 83 ? -6.781 -0.564 4.416 1.00 96.94 83 ILE A C 1
ATOM 683 O O . ILE A 1 83 ? -5.602 -0.405 4.717 1.00 96.94 83 ILE A O 1
ATOM 687 N N . GLY A 1 84 ? -7.776 -0.313 5.267 1.00 96.81 84 GLY A N 1
ATOM 688 C CA . GLY A 1 84 ? -7.570 0.119 6.647 1.00 96.81 84 GLY A CA 1
ATOM 689 C C . GLY A 1 84 ? -7.956 -0.977 7.631 1.00 96.81 84 GLY A C 1
ATOM 690 O O . GLY A 1 84 ? -9.021 -1.569 7.478 1.00 96.81 84 GLY A O 1
ATOM 691 N N . TRP A 1 85 ? -7.141 -1.225 8.651 1.00 97.81 85 TRP A N 1
ATOM 692 C CA . TRP A 1 85 ? -7.414 -2.160 9.742 1.00 97.81 85 TRP A CA 1
ATOM 693 C C . TRP A 1 85 ? -7.477 -1.438 11.081 1.00 97.81 85 TRP A C 1
ATOM 695 O O . TRP A 1 85 ? -6.588 -0.671 11.429 1.00 97.81 85 TRP A O 1
ATOM 705 N N . ASP A 1 86 ? -8.523 -1.715 11.855 1.00 97.12 86 ASP A N 1
ATOM 706 C CA . ASP A 1 86 ? -8.651 -1.223 13.224 1.00 97.12 86 ASP A CA 1
ATOM 707 C C . ASP A 1 86 ? -7.836 -2.119 14.159 1.00 97.12 86 ASP A C 1
ATOM 709 O O . ASP A 1 86 ? -8.332 -3.149 14.621 1.00 97.12 86 ASP A O 1
ATOM 713 N N . VAL A 1 87 ? -6.580 -1.741 14.407 1.00 96.56 87 VAL A N 1
ATOM 714 C CA . VAL A 1 87 ? -5.682 -2.489 15.302 1.00 96.56 87 VAL A CA 1
ATOM 715 C C . VAL A 1 87 ? -5.845 -2.089 16.768 1.00 96.56 87 VAL A C 1
ATOM 717 O O . VAL A 1 87 ? -5.324 -2.769 17.644 1.00 96.56 87 VAL A O 1
ATOM 720 N N . GLU A 1 88 ? -6.609 -1.036 17.067 1.00 95.81 88 GLU A N 1
ATOM 721 C CA . GLU A 1 88 ? -6.907 -0.631 18.446 1.00 95.81 88 GLU A CA 1
ATOM 722 C C . GLU A 1 88 ? -7.793 -1.664 19.167 1.00 95.81 88 GLU A C 1
ATOM 724 O O . GLU A 1 88 ? -7.698 -1.842 20.380 1.00 95.81 88 GLU A O 1
ATOM 729 N N . ASN A 1 89 ? -8.660 -2.365 18.429 1.00 95.06 89 ASN A N 1
ATOM 730 C CA . ASN A 1 89 ? -9.551 -3.370 19.000 1.00 95.06 89 ASN A CA 1
ATOM 731 C C . ASN A 1 89 ? -8.930 -4.775 18.938 1.00 95.06 89 ASN A C 1
ATOM 733 O O . ASN A 1 89 ? -8.914 -5.422 17.887 1.00 95.06 89 ASN A O 1
ATOM 737 N N . SER A 1 90 ? -8.491 -5.273 20.096 1.00 95.50 90 SER A N 1
ATOM 738 C CA . SER A 1 90 ? -7.865 -6.593 20.247 1.00 95.50 90 SER A CA 1
ATOM 739 C C . SER A 1 90 ? -8.751 -7.761 19.807 1.00 95.50 90 SER A C 1
ATOM 741 O O . SER A 1 90 ? -8.231 -8.784 19.368 1.00 95.50 90 SER A O 1
ATOM 743 N N . ASN A 1 91 ? -10.080 -7.605 19.807 1.00 96.75 91 ASN A N 1
ATOM 744 C CA . ASN A 1 91 ? -11.007 -8.647 19.345 1.00 96.75 91 ASN A CA 1
ATOM 745 C C . ASN A 1 91 ? -10.833 -8.999 17.859 1.00 96.75 91 ASN A C 1
ATOM 747 O O . ASN A 1 91 ? -11.350 -10.016 17.393 1.00 96.75 91 ASN A O 1
ATOM 751 N N . TYR A 1 92 ? -10.157 -8.146 17.087 1.00 96.50 92 TYR A N 1
ATOM 752 C CA . TYR A 1 92 ? -9.870 -8.401 15.680 1.00 96.50 92 TYR A CA 1
ATOM 753 C C . TYR A 1 92 ? -8.500 -9.036 15.447 1.00 96.50 92 TYR A C 1
ATOM 755 O O . TYR A 1 92 ? -8.306 -9.631 14.389 1.00 96.50 92 TYR A O 1
ATOM 763 N N . HIS A 1 93 ? -7.578 -8.953 16.412 1.00 97.00 93 HIS A N 1
ATOM 764 C CA . HIS A 1 93 ? -6.160 -9.281 16.226 1.00 97.00 93 HIS A CA 1
ATOM 765 C C . HIS A 1 93 ? -5.940 -10.682 15.678 1.00 97.00 93 HIS A C 1
ATOM 767 O O . HIS A 1 93 ? -5.291 -10.811 14.651 1.00 97.00 93 HIS A O 1
ATOM 773 N N . THR A 1 94 ? -6.549 -11.711 16.272 1.00 97.44 94 THR A N 1
ATOM 774 C CA . THR A 1 94 ? -6.410 -13.100 15.799 1.00 97.44 94 THR A CA 1
ATOM 775 C C . THR A 1 94 ? -6.752 -13.242 14.315 1.00 97.44 94 THR A C 1
ATOM 777 O O . THR A 1 94 ? -6.054 -13.928 13.578 1.00 97.44 94 THR A O 1
ATOM 780 N N . ALA A 1 95 ? -7.801 -12.558 13.852 1.00 96.75 95 ALA A N 1
ATOM 781 C CA . ALA A 1 95 ? -8.215 -12.624 12.456 1.00 96.75 95 ALA A CA 1
ATOM 782 C C . ALA A 1 95 ? -7.321 -11.798 11.522 1.00 96.75 95 ALA A C 1
ATOM 784 O O . ALA A 1 95 ? -7.169 -12.169 10.365 1.00 96.75 95 ALA A O 1
ATOM 785 N N . LEU A 1 96 ? -6.763 -10.684 12.003 1.00 97.38 96 LEU A N 1
ATOM 786 C CA . LEU A 1 96 ? -5.806 -9.884 11.236 1.00 97.38 96 LEU A CA 1
ATOM 787 C C . LEU A 1 96 ? -4.460 -10.611 11.111 1.00 97.38 96 LEU A C 1
ATOM 789 O O . LEU A 1 96 ? -3.891 -10.629 10.027 1.00 97.38 96 LEU A O 1
ATOM 793 N N . CYS A 1 97 ? -3.988 -11.256 12.182 1.00 97.50 97 CYS A N 1
ATOM 794 C CA . CYS A 1 97 ? -2.783 -12.083 12.156 1.00 97.50 97 CYS A CA 1
ATOM 795 C C . CYS A 1 97 ? -2.938 -13.253 11.180 1.00 97.50 97 CYS A C 1
ATOM 797 O O . CYS A 1 97 ? -2.097 -13.401 10.304 1.00 97.50 97 CYS A O 1
ATOM 799 N N . GLY A 1 98 ? -4.052 -13.996 11.241 1.00 96.94 98 GLY A N 1
ATOM 800 C CA . GLY A 1 98 ? -4.318 -15.065 10.271 1.00 96.94 98 GLY A CA 1
ATOM 801 C C . GLY A 1 98 ? -4.357 -14.558 8.823 1.00 96.94 98 GLY A C 1
ATOM 802 O O . GLY A 1 98 ? -3.774 -15.169 7.938 1.00 96.94 98 GLY A O 1
ATOM 803 N N . ALA A 1 99 ? -4.947 -13.380 8.580 1.00 96.06 99 ALA A N 1
ATOM 804 C CA . ALA A 1 99 ? -4.951 -12.779 7.244 1.00 96.06 99 ALA A CA 1
ATOM 805 C C . ALA A 1 99 ? -3.541 -12.401 6.745 1.00 96.06 99 ALA A C 1
ATOM 807 O O . ALA A 1 99 ? -3.282 -12.477 5.545 1.00 96.06 99 ALA A O 1
ATOM 808 N N . LEU A 1 100 ? -2.637 -11.983 7.640 1.00 96.19 100 LEU A N 1
ATOM 809 C CA . LEU A 1 100 ? -1.235 -11.718 7.308 1.00 96.19 100 LEU A CA 1
ATOM 810 C C . LEU A 1 100 ? -0.479 -13.011 6.991 1.00 96.19 100 LEU A C 1
ATOM 812 O O . LEU A 1 100 ? 0.244 -13.043 5.999 1.00 96.19 100 LEU A O 1
ATOM 816 N N . GLU A 1 101 ? -0.668 -14.065 7.786 1.00 95.12 101 GLU A N 1
ATOM 817 C CA . GLU A 1 101 ? -0.063 -15.386 7.556 1.00 95.12 101 GLU A CA 1
ATOM 818 C C . GLU A 1 101 ? -0.484 -15.950 6.193 1.00 95.12 101 GLU A C 1
ATOM 820 O O . GLU A 1 101 ? 0.374 -16.238 5.361 1.00 95.12 101 GLU A O 1
ATOM 825 N N . ASP A 1 102 ? -1.789 -15.976 5.902 1.00 92.19 102 ASP A N 1
ATOM 826 C CA . ASP A 1 102 ? -2.341 -16.437 4.617 1.00 92.19 102 ASP A CA 1
ATOM 827 C C . ASP A 1 102 ? -1.787 -15.639 3.418 1.00 92.19 102 ASP A C 1
ATOM 829 O O . ASP A 1 102 ? -1.624 -16.133 2.292 1.00 92.19 102 ASP A O 1
ATOM 833 N N . ALA A 1 103 ? -1.499 -14.357 3.640 1.00 90.31 103 ALA A N 1
ATOM 834 C CA . ALA A 1 103 ? -0.981 -13.467 2.618 1.00 90.31 103 ALA A CA 1
ATOM 835 C C . ALA A 1 103 ? 0.552 -13.520 2.463 1.00 90.31 103 ALA A C 1
ATOM 837 O O . ALA A 1 103 ? 1.040 -13.004 1.455 1.00 90.31 103 ALA A O 1
ATOM 838 N N . ASN A 1 104 ? 1.283 -14.227 3.336 1.00 90.81 104 ASN A N 1
ATOM 839 C CA . ASN A 1 104 ? 2.753 -14.240 3.460 1.00 90.81 104 ASN A CA 1
ATOM 840 C C . ASN A 1 104 ? 3.348 -12.896 3.934 1.00 90.81 104 ASN A C 1
ATOM 842 O O . ASN A 1 10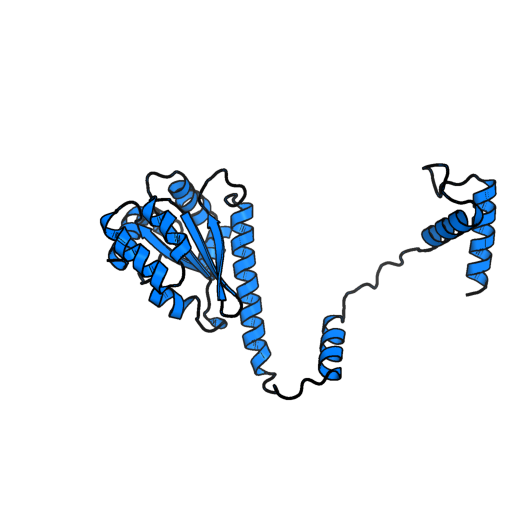4 ? 4.356 -12.417 3.410 1.00 90.81 104 ASN A O 1
ATOM 846 N N . PHE A 1 105 ? 2.696 -12.268 4.911 1.00 93.00 105 PHE A N 1
ATOM 847 C CA . PHE A 1 105 ? 3.122 -11.033 5.575 1.00 93.00 105 PHE A CA 1
ATOM 848 C C . PHE A 1 105 ? 3.219 -11.208 7.101 1.00 93.00 105 PHE A C 1
ATOM 850 O O . PHE A 1 105 ? 2.928 -10.288 7.865 1.00 93.00 105 PHE A O 1
ATOM 857 N N . ASP A 1 106 ? 3.628 -12.392 7.552 1.00 93.62 106 ASP A N 1
ATOM 858 C CA . ASP A 1 106 ? 3.774 -12.788 8.958 1.00 93.62 106 ASP A CA 1
ATOM 859 C C . ASP A 1 106 ? 4.669 -11.832 9.767 1.00 93.62 106 ASP A C 1
ATOM 861 O O . ASP A 1 106 ? 4.371 -11.512 10.918 1.00 93.62 106 ASP A O 1
ATOM 865 N N . TYR A 1 107 ? 5.696 -11.249 9.146 1.00 91.62 107 TYR A N 1
ATOM 866 C CA . TYR A 1 107 ? 6.551 -10.235 9.776 1.00 91.62 107 TYR A CA 1
ATOM 867 C C . TYR A 1 107 ? 5.800 -8.964 10.225 1.00 91.62 107 TYR A C 1
ATOM 869 O O . TYR A 1 107 ? 6.300 -8.219 11.069 1.00 91.62 107 TYR A O 1
ATOM 877 N N . LEU A 1 108 ? 4.592 -8.702 9.706 1.00 94.25 108 LEU A N 1
ATOM 878 C CA . LEU A 1 108 ? 3.750 -7.576 10.126 1.00 94.25 108 LEU A CA 1
ATOM 879 C C . LEU A 1 108 ? 2.893 -7.892 11.365 1.00 94.25 108 LEU A C 1
ATOM 881 O O . LEU A 1 108 ? 2.295 -6.979 11.938 1.00 94.25 108 LEU A O 1
ATOM 885 N N . ILE A 1 109 ? 2.838 -9.150 11.822 1.00 96.00 109 ILE A N 1
ATOM 886 C CA . ILE A 1 109 ? 2.023 -9.574 12.976 1.00 96.00 109 ILE A CA 1
ATOM 887 C C . ILE A 1 109 ? 2.388 -8.794 14.241 1.00 96.00 109 ILE A C 1
ATOM 889 O O . ILE A 1 109 ? 1.502 -8.383 14.994 1.00 96.00 109 ILE A O 1
ATOM 893 N N . GLY A 1 110 ? 3.680 -8.518 14.449 1.00 93.38 110 GLY A N 1
ATOM 894 C CA . GLY A 1 110 ? 4.153 -7.758 15.608 1.00 93.38 110 GLY A CA 1
ATOM 895 C C . GLY A 1 110 ? 3.534 -6.358 15.707 1.00 93.38 110 GLY A C 1
ATOM 896 O O . GLY A 1 110 ? 3.372 -5.825 16.805 1.00 9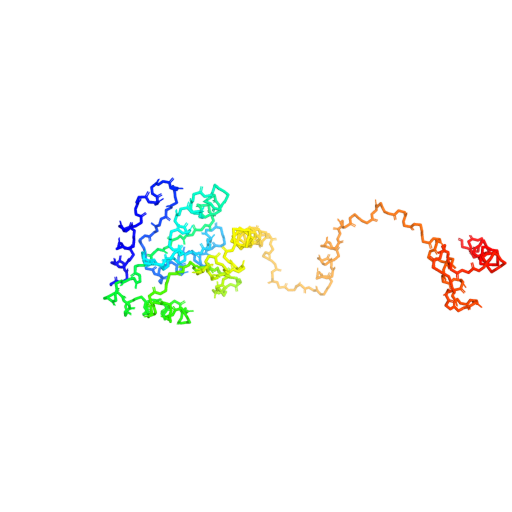3.38 110 GLY A O 1
ATOM 897 N N . LEU A 1 111 ? 3.116 -5.766 14.587 1.00 93.31 111 LEU A N 1
ATOM 898 C CA . LEU A 1 111 ? 2.453 -4.460 14.554 1.00 93.31 111 LEU A CA 1
ATOM 899 C C . LEU A 1 111 ? 1.009 -4.548 15.024 1.00 93.31 111 LEU A C 1
ATOM 901 O O . LEU A 1 111 ? 0.571 -3.724 15.821 1.00 93.31 111 LEU A O 1
ATOM 905 N N . VAL A 1 112 ? 0.294 -5.585 14.585 1.00 95.94 112 VAL A N 1
ATOM 906 C CA . VAL A 1 112 ? -1.074 -5.857 15.035 1.00 95.94 112 VAL A CA 1
ATOM 907 C C . VAL A 1 112 ? -1.072 -6.118 16.539 1.00 95.94 112 VAL A C 1
ATOM 909 O O . VAL A 1 112 ? -1.807 -5.464 17.274 1.00 95.94 112 VAL A O 1
ATOM 912 N N . GLN A 1 113 ? -0.192 -7.007 17.007 1.00 95.06 113 GLN A N 1
ATOM 913 C CA . GLN A 1 113 ? -0.093 -7.379 18.422 1.00 95.06 113 GLN A CA 1
ATOM 914 C C . GLN A 1 113 ? 0.305 -6.199 19.318 1.00 95.06 113 GLN A C 1
ATOM 916 O O . GLN A 1 113 ? -0.222 -6.058 20.420 1.00 95.06 113 GLN A O 1
ATOM 921 N N . SER A 1 114 ? 1.195 -5.323 18.840 1.00 94.19 114 SER A N 1
ATOM 922 C CA . SER A 1 114 ? 1.584 -4.103 19.562 1.00 94.19 114 SER A CA 1
ATOM 923 C C . SER A 1 114 ? 0.600 -2.941 19.399 1.00 94.19 114 SER A C 1
ATOM 925 O O . SER A 1 114 ? 0.840 -1.873 19.959 1.00 94.19 114 SER A O 1
ATOM 927 N N . GLN A 1 115 ? -0.499 -3.131 18.657 1.00 94.94 115 GLN A N 1
ATOM 928 C CA . GLN A 1 115 ? -1.468 -2.086 18.309 1.00 94.94 115 GLN A CA 1
ATOM 929 C C . GLN A 1 115 ? -0.818 -0.874 17.621 1.00 94.94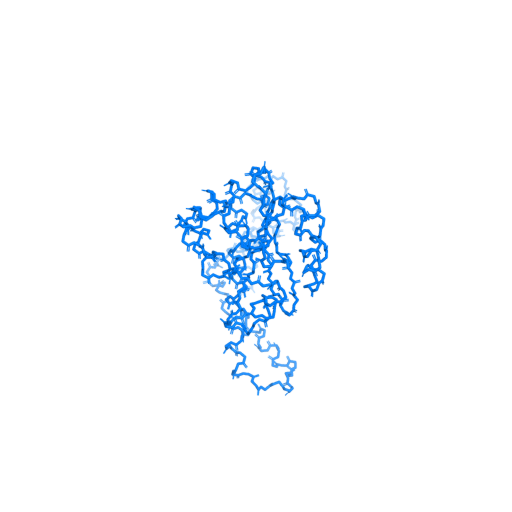 115 GLN A C 1
ATOM 931 O O . GLN A 1 115 ? -1.327 0.243 17.719 1.00 94.94 115 GLN A O 1
ATOM 936 N N . ALA A 1 116 ? 0.310 -1.079 16.941 1.00 92.31 116 ALA A N 1
ATOM 937 C CA . ALA A 1 116 ? 1.078 -0.007 16.334 1.00 92.31 116 ALA A CA 1
ATOM 938 C C . ALA A 1 116 ? 0.308 0.632 15.175 1.00 92.31 116 ALA A C 1
ATOM 940 O O . ALA A 1 116 ? -0.240 -0.072 14.324 1.00 92.31 116 ALA A O 1
ATOM 941 N N . CYS A 1 117 ? 0.310 1.963 15.099 1.00 94.44 117 CYS A N 1
ATOM 942 C CA . CYS A 1 117 ? -0.208 2.642 13.923 1.00 94.44 117 CYS A CA 1
ATOM 943 C C . CYS A 1 117 ? 0.854 2.676 12.828 1.00 94.44 117 CYS A C 1
ATOM 945 O O . CYS A 1 117 ? 1.959 3.166 13.049 1.00 94.44 117 CYS A O 1
ATOM 947 N N . SER A 1 118 ? 0.523 2.195 11.633 1.00 94.38 118 SER A N 1
ATOM 948 C CA . SER A 1 118 ? 1.456 2.218 10.507 1.00 94.38 118 SER A CA 1
ATOM 949 C C . SER A 1 118 ? 0.751 2.206 9.162 1.00 94.38 118 SER A C 1
ATOM 951 O O . SER A 1 118 ? -0.353 1.684 9.045 1.00 94.38 118 SER A O 1
ATOM 953 N N . ALA A 1 119 ? 1.404 2.720 8.127 1.00 95.19 119 ALA A N 1
ATOM 954 C CA . ALA A 1 119 ? 1.025 2.485 6.741 1.00 95.19 119 ALA A CA 1
ATOM 955 C C . ALA A 1 119 ? 2.134 1.686 6.054 1.00 95.19 119 ALA A C 1
ATOM 957 O O . ALA A 1 119 ? 3.286 2.114 6.014 1.00 95.19 119 ALA A O 1
ATOM 958 N N . VAL A 1 120 ? 1.778 0.514 5.536 1.00 95.25 120 VAL A N 1
ATOM 959 C CA . VAL A 1 120 ? 2.704 -0.393 4.854 1.00 95.25 120 VAL A CA 1
ATOM 960 C C . VAL A 1 120 ? 2.415 -0.349 3.366 1.00 95.25 120 VAL A C 1
ATOM 962 O O . VAL A 1 120 ? 1.285 -0.614 2.953 1.00 95.25 120 VAL A O 1
ATOM 965 N N . ILE A 1 121 ? 3.424 -0.010 2.569 1.00 95.69 121 ILE A N 1
ATOM 966 C CA . ILE A 1 121 ? 3.312 0.006 1.110 1.00 95.69 121 ILE A CA 1
ATOM 967 C C . ILE A 1 121 ? 3.794 -1.340 0.588 1.00 95.69 121 ILE A C 1
ATOM 969 O O . ILE A 1 121 ? 4.950 -1.705 0.788 1.00 95.69 121 ILE A O 1
ATOM 973 N N . ILE A 1 122 ? 2.909 -2.071 -0.079 1.00 95.94 122 ILE A N 1
ATOM 974 C CA . ILE A 1 122 ? 3.156 -3.413 -0.598 1.00 95.94 122 ILE A CA 1
ATOM 975 C C . ILE A 1 122 ? 3.021 -3.377 -2.115 1.00 95.94 122 ILE A C 1
ATOM 977 O O . ILE A 1 122 ? 2.018 -2.904 -2.650 1.00 95.94 122 ILE A O 1
ATOM 981 N N . GLN A 1 123 ? 4.006 -3.918 -2.820 1.00 95.06 123 GLN A N 1
ATOM 982 C CA . GLN A 1 123 ? 4.001 -3.992 -4.274 1.00 95.06 123 GLN A CA 1
ATOM 983 C C . GLN A 1 123 ? 4.475 -5.363 -4.741 1.00 95.06 123 GLN A C 1
ATOM 985 O O . GLN A 1 123 ? 5.319 -6.002 -4.117 1.00 95.06 123 GLN A O 1
ATOM 990 N N . ASN A 1 124 ? 3.918 -5.817 -5.857 1.00 92.88 124 ASN A N 1
ATOM 991 C CA . ASN A 1 124 ? 4.450 -6.957 -6.579 1.00 92.88 124 ASN A CA 1
ATOM 992 C C . ASN A 1 124 ? 5.601 -6.493 -7.474 1.00 92.88 124 ASN A C 1
ATOM 994 O O . ASN A 1 124 ? 5.384 -5.683 -8.373 1.00 92.88 124 ASN A O 1
ATOM 998 N N . ILE A 1 125 ? 6.794 -7.023 -7.220 1.00 89.50 125 ILE A N 1
ATOM 999 C CA . ILE A 1 125 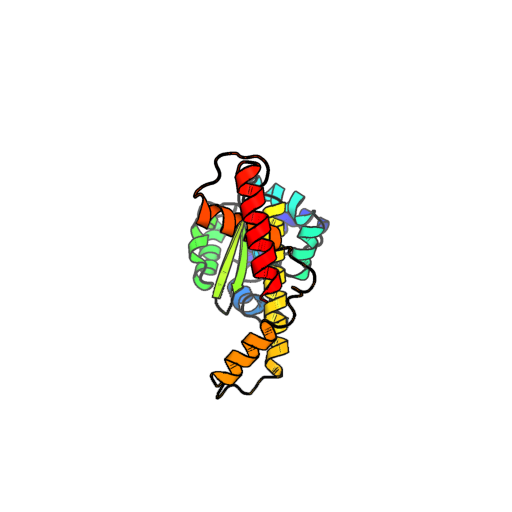? 7.985 -6.834 -8.038 1.00 89.50 125 ILE A CA 1
ATOM 1000 C C . ILE A 1 125 ? 8.359 -8.190 -8.635 1.00 89.50 125 ILE A C 1
ATOM 1002 O O . ILE A 1 125 ? 8.790 -9.090 -7.915 1.00 89.50 125 ILE A O 1
ATOM 1006 N N . ASN A 1 126 ? 8.206 -8.338 -9.952 1.00 85.50 126 ASN A N 1
ATOM 1007 C CA . ASN A 1 126 ? 8.561 -9.543 -10.711 1.00 85.50 126 ASN A CA 1
ATOM 1008 C C . ASN A 1 126 ? 7.943 -10.841 -10.144 1.00 85.50 126 ASN A C 1
ATOM 1010 O O . ASN A 1 126 ? 8.613 -11.864 -10.032 1.00 85.50 126 ASN A O 1
ATOM 1014 N N . GLY A 1 127 ? 6.673 -10.796 -9.732 1.00 84.75 127 GLY A N 1
ATOM 1015 C CA . GLY A 1 127 ? 5.959 -11.932 -9.136 1.00 84.75 127 GLY A CA 1
ATOM 1016 C C . GLY A 1 127 ? 6.178 -12.101 -7.628 1.00 84.75 127 GLY A C 1
ATOM 1017 O O . GLY A 1 127 ? 5.536 -12.949 -7.012 1.00 84.75 127 GLY A O 1
ATOM 1018 N N . SER A 1 128 ? 7.045 -11.293 -7.013 1.00 88.88 128 SER A N 1
ATOM 1019 C CA . SER A 1 128 ? 7.329 -11.317 -5.578 1.00 88.88 128 SER A CA 1
ATOM 1020 C C . SER A 1 128 ? 6.639 -10.156 -4.869 1.00 88.88 128 SER A C 1
ATOM 1022 O O . SER A 1 128 ? 6.854 -8.991 -5.200 1.00 88.88 128 SER A O 1
ATOM 1024 N N . LEU A 1 129 ? 5.825 -10.461 -3.859 1.00 92.19 129 LEU A N 1
ATOM 1025 C CA . LEU A 1 129 ? 5.200 -9.446 -3.015 1.00 92.19 129 LEU A CA 1
ATOM 1026 C C . LEU A 1 129 ? 6.224 -8.901 -2.023 1.00 92.19 129 LEU A C 1
ATOM 1028 O O . LEU A 1 129 ? 6.775 -9.652 -1.219 1.00 92.19 129 LEU A O 1
ATOM 1032 N N . ARG A 1 130 ? 6.472 -7.595 -2.071 1.00 90.75 130 ARG A N 1
ATOM 1033 C CA . ARG A 1 130 ? 7.465 -6.922 -1.233 1.00 90.75 130 ARG A CA 1
ATOM 1034 C C . ARG A 1 130 ? 6.848 -5.737 -0.514 1.00 90.75 130 ARG A C 1
ATOM 1036 O O . ARG A 1 130 ? 6.064 -4.992 -1.099 1.00 90.75 130 ARG A O 1
ATOM 1043 N N . THR A 1 131 ? 7.246 -5.547 0.740 1.00 91.06 131 THR A N 1
ATOM 1044 C CA . THR A 1 131 ? 7.038 -4.272 1.430 1.00 91.06 131 THR A CA 1
ATOM 1045 C C . THR A 1 131 ? 8.105 -3.297 0.956 1.00 91.06 131 THR A C 1
ATOM 1047 O O . THR A 1 131 ? 9.294 -3.565 1.096 1.00 91.06 131 THR A O 1
ATOM 1050 N N . ILE A 1 132 ? 7.664 -2.190 0.366 1.00 88.38 132 ILE A N 1
ATOM 1051 C CA . ILE A 1 132 ? 8.521 -1.129 -0.169 1.00 88.38 132 ILE A CA 1
ATOM 1052 C C . ILE A 1 132 ? 8.901 -0.144 0.926 1.00 88.38 132 ILE A C 1
ATOM 1054 O O . ILE A 1 132 ? 10.042 0.295 0.999 1.00 88.38 132 ILE A O 1
ATOM 1058 N N . SER A 1 133 ? 7.936 0.207 1.773 1.00 86.50 133 SER A N 1
ATOM 1059 C CA . SER A 1 133 ? 8.144 1.180 2.834 1.00 86.50 133 SER A CA 1
ATOM 1060 C C . SER A 1 133 ? 7.222 0.915 4.012 1.00 86.50 133 SER A C 1
ATOM 1062 O O . SER A 1 133 ? 6.124 0.359 3.872 1.00 86.50 133 SER A O 1
ATOM 1064 N N . PHE A 1 134 ? 7.705 1.331 5.177 1.00 85.44 134 PHE A N 1
ATOM 1065 C CA . PHE A 1 134 ? 7.051 1.178 6.456 1.00 85.44 134 PHE A CA 1
ATOM 1066 C C . PHE A 1 134 ? 6.942 2.537 7.155 1.00 85.44 134 PHE A C 1
ATOM 1068 O O . PHE A 1 134 ? 7.903 3.040 7.728 1.00 85.44 134 PHE A O 1
ATOM 1075 N N . LEU A 1 135 ? 5.756 3.144 7.114 1.00 86.06 135 LEU A N 1
ATOM 1076 C CA . LEU A 1 135 ? 5.514 4.475 7.668 1.00 86.06 135 LEU A CA 1
ATOM 1077 C C . LEU A 1 135 ? 4.903 4.335 9.063 1.00 86.06 135 LEU A C 1
ATOM 1079 O O . LEU A 1 135 ? 3.825 3.756 9.194 1.00 86.06 135 LEU A O 1
ATOM 1083 N N . ARG A 1 136 ? 5.570 4.839 10.109 1.00 81.69 136 ARG A N 1
ATOM 1084 C CA . ARG A 1 136 ? 5.119 4.640 11.506 1.00 81.69 136 ARG A CA 1
ATOM 1085 C C . ARG A 1 136 ? 5.329 5.829 12.436 1.00 81.69 136 ARG A C 1
ATOM 1087 O O . ARG A 1 136 ? 4.580 5.977 13.399 1.00 81.69 136 ARG A O 1
ATOM 1094 N N . ARG A 1 137 ? 6.351 6.667 12.238 1.00 75.19 137 ARG A N 1
ATOM 1095 C CA . ARG A 1 137 ? 6.693 7.728 13.204 1.00 75.19 137 ARG A CA 1
ATOM 1096 C C . ARG A 1 137 ? 6.985 9.042 12.510 1.00 75.19 137 ARG A C 1
ATOM 1098 O O . ARG A 1 137 ? 7.757 9.092 11.579 1.00 75.19 137 ARG A O 1
ATOM 1105 N N . ILE A 1 138 ? 6.450 10.129 13.053 1.00 59.47 138 ILE A N 1
ATOM 1106 C CA . ILE A 1 138 ? 6.558 11.487 12.487 1.00 59.47 138 ILE A CA 1
ATOM 1107 C C . ILE A 1 138 ? 8.012 11.973 12.356 1.00 59.47 138 ILE A C 1
ATOM 1109 O O . ILE A 1 138 ? 8.310 12.760 11.468 1.00 59.47 138 ILE A O 1
ATOM 1113 N N . ASN A 1 139 ? 8.901 11.501 13.233 1.00 58.69 139 ASN A N 1
ATOM 1114 C CA . ASN A 1 139 ? 10.310 11.906 13.265 1.00 58.69 139 ASN A CA 1
ATOM 1115 C C . ASN A 1 139 ? 11.238 10.851 12.652 1.00 58.69 139 ASN A C 1
ATOM 1117 O O . ASN A 1 139 ? 12.450 10.928 12.836 1.00 58.69 139 ASN A O 1
ATOM 1121 N N . ASP A 1 140 ? 10.673 9.838 12.000 1.00 67.00 140 ASP A N 1
ATOM 1122 C CA . ASP A 1 140 ? 11.465 8.900 11.224 1.00 67.00 140 ASP A CA 1
ATOM 1123 C C . ASP A 1 140 ? 11.849 9.559 9.901 1.00 67.00 140 ASP A C 1
ATOM 1125 O O . ASP A 1 140 ? 10.993 10.171 9.254 1.00 67.00 140 ASP A O 1
ATOM 1129 N N . VAL A 1 141 ? 13.109 9.430 9.488 1.00 64.06 141 VAL A N 1
ATOM 1130 C CA . VAL A 1 141 ? 13.583 9.976 8.202 1.00 64.06 141 VAL A CA 1
ATOM 1131 C C . VAL A 1 141 ? 12.745 9.394 7.058 1.00 64.06 141 VAL A C 1
ATOM 1133 O O . VAL A 1 141 ? 12.374 10.103 6.122 1.00 64.06 141 VAL A O 1
ATOM 1136 N N . ASP A 1 142 ? 12.329 8.135 7.200 1.00 65.94 142 ASP A N 1
ATOM 1137 C CA . ASP A 1 142 ? 11.493 7.418 6.237 1.00 65.94 142 ASP A CA 1
ATOM 1138 C C . ASP A 1 142 ? 10.032 7.882 6.193 1.00 65.94 142 ASP A C 1
ATOM 1140 O O . ASP A 1 142 ? 9.326 7.625 5.221 1.00 65.94 142 ASP A O 1
ATOM 1144 N N . SER A 1 143 ? 9.565 8.600 7.215 1.00 74.75 143 SER A N 1
ATOM 1145 C CA . SER A 1 143 ? 8.205 9.149 7.281 1.00 74.75 143 SER A CA 1
ATOM 1146 C C . SER A 1 143 ? 8.173 10.661 7.021 1.00 74.75 143 SER A C 1
ATOM 1148 O O . SER A 1 143 ? 7.156 11.317 7.260 1.00 74.75 143 SER A O 1
ATOM 1150 N N . SER A 1 144 ? 9.261 11.254 6.524 1.00 84.25 144 SER A N 1
ATOM 1151 C CA . SER A 1 144 ? 9.204 12.622 6.005 1.00 84.25 144 SER A CA 1
ATOM 1152 C C . SER A 1 144 ? 8.258 12.691 4.795 1.00 84.25 144 SER A C 1
ATOM 1154 O O . SER A 1 144 ? 8.062 11.695 4.098 1.00 84.25 144 SER A O 1
ATOM 1156 N N . ARG A 1 145 ? 7.660 13.860 4.528 1.00 87.94 145 ARG A N 1
ATOM 1157 C CA . ARG A 1 145 ? 6.793 14.047 3.349 1.00 87.94 145 ARG A CA 1
ATOM 1158 C C . ARG A 1 145 ? 7.522 13.643 2.064 1.00 87.94 145 ARG A C 1
ATOM 1160 O O . ARG A 1 145 ? 6.961 12.905 1.262 1.00 87.94 145 ARG A O 1
ATOM 1167 N N . ASP A 1 146 ? 8.760 14.098 1.902 1.00 88.56 146 ASP A N 1
ATOM 1168 C CA . ASP A 1 146 ? 9.532 13.895 0.676 1.00 88.56 146 ASP A CA 1
ATOM 1169 C C . ASP A 1 146 ? 9.944 12.429 0.510 1.00 88.56 146 ASP A C 1
ATOM 1171 O O . ASP A 1 146 ? 9.881 11.895 -0.594 1.00 88.56 146 ASP A O 1
ATOM 1175 N N . SER A 1 147 ? 10.255 11.738 1.611 1.00 87.88 147 SER A N 1
ATOM 1176 C CA . SER A 1 147 ? 10.492 10.289 1.602 1.00 87.88 147 SER A CA 1
ATOM 1177 C C . SER A 1 147 ? 9.235 9.530 1.173 1.00 87.88 147 SER A C 1
ATOM 1179 O O . SER A 1 147 ? 9.295 8.674 0.294 1.00 87.88 147 SER A O 1
ATOM 1181 N N . VAL A 1 148 ? 8.072 9.871 1.745 1.00 90.06 148 VAL A N 1
ATOM 1182 C CA . VAL A 1 148 ? 6.783 9.257 1.376 1.00 90.06 148 VAL A CA 1
ATOM 1183 C C . VAL A 1 148 ? 6.468 9.499 -0.099 1.00 90.06 148 VAL A C 1
ATOM 1185 O O . VAL A 1 148 ? 6.074 8.567 -0.800 1.00 90.06 148 VAL A O 1
ATOM 1188 N N . LEU A 1 149 ? 6.675 10.726 -0.577 1.00 91.38 149 LEU A N 1
ATOM 1189 C CA . LEU A 1 149 ? 6.481 11.087 -1.975 1.00 91.38 149 LEU A CA 1
ATOM 1190 C C . LEU A 1 149 ? 7.377 10.252 -2.890 1.00 91.38 149 LEU A C 1
ATOM 1192 O O . LEU A 1 149 ? 6.877 9.635 -3.829 1.00 91.38 149 LEU A O 1
ATOM 1196 N N . LEU A 1 150 ? 8.669 10.165 -2.572 1.00 91.00 150 LEU A N 1
ATOM 1197 C CA . LEU A 1 150 ? 9.636 9.370 -3.322 1.00 91.00 150 LEU A CA 1
ATOM 1198 C C . LEU A 1 150 ? 9.236 7.888 -3.368 1.00 91.00 150 LEU A C 1
ATOM 1200 O O . LEU A 1 150 ? 9.266 7.274 -4.433 1.00 91.00 150 LEU A O 1
ATOM 1204 N N . TYR A 1 151 ? 8.802 7.308 -2.244 1.00 91.50 151 TYR A N 1
ATOM 1205 C CA . TYR A 1 151 ? 8.330 5.921 -2.208 1.00 91.50 151 TYR A CA 1
ATOM 1206 C C . TYR A 1 151 ? 7.119 5.698 -3.125 1.00 91.50 151 TYR A C 1
ATOM 1208 O O . TYR A 1 151 ? 7.086 4.714 -3.867 1.00 91.50 151 TYR A O 1
ATOM 1216 N N . LEU A 1 152 ? 6.136 6.605 -3.116 1.00 94.19 152 LEU A N 1
ATOM 1217 C CA . LEU A 1 152 ? 4.951 6.501 -3.974 1.00 94.19 152 LEU A CA 1
ATOM 1218 C C . LEU A 1 152 ? 5.279 6.723 -5.457 1.00 94.19 152 LEU A C 1
ATOM 1220 O O . LEU A 1 152 ? 4.738 6.012 -6.308 1.00 94.19 152 LEU A O 1
ATOM 1224 N N . GLN A 1 153 ? 6.176 7.660 -5.772 1.00 93.50 153 GLN A N 1
ATOM 1225 C CA . GLN A 1 153 ? 6.664 7.896 -7.133 1.00 93.50 153 GLN A CA 1
ATOM 1226 C C . GLN A 1 153 ? 7.402 6.666 -7.670 1.00 93.50 153 GLN A C 1
ATOM 1228 O O . GLN A 1 153 ? 7.064 6.186 -8.748 1.00 93.50 153 GLN A O 1
ATOM 1233 N N . ASN A 1 154 ? 8.295 6.063 -6.881 1.00 92.50 154 ASN A N 1
ATOM 1234 C CA . ASN A 1 154 ? 8.977 4.821 -7.257 1.00 92.50 154 ASN A CA 1
ATOM 1235 C C . ASN A 1 154 ? 7.986 3.676 -7.512 1.00 92.50 154 ASN A C 1
ATOM 1237 O O . ASN A 1 154 ? 8.130 2.926 -8.480 1.00 92.50 154 ASN A O 1
ATOM 1241 N N . CYS A 1 155 ? 6.942 3.555 -6.683 1.00 93.94 155 CYS A N 1
ATOM 1242 C CA . CYS A 1 155 ? 5.896 2.556 -6.900 1.00 93.94 155 CYS A CA 1
ATOM 1243 C C . CYS A 1 155 ? 5.147 2.798 -8.218 1.00 93.94 155 CYS A C 1
ATOM 1245 O O . CYS A 1 155 ? 4.897 1.846 -8.964 1.00 93.94 155 CYS A O 1
ATOM 1247 N N . ARG A 1 156 ? 4.789 4.055 -8.515 1.00 94.38 156 ARG A N 1
ATOM 1248 C CA . ARG A 1 156 ? 4.159 4.452 -9.783 1.00 94.38 156 ARG A CA 1
ATOM 1249 C C . ARG A 1 156 ? 5.059 4.113 -10.967 1.00 94.38 156 ARG A C 1
ATOM 1251 O O . ARG A 1 156 ? 4.589 3.485 -11.911 1.00 94.38 156 ARG A O 1
ATOM 1258 N N . ASP A 1 157 ? 6.320 4.516 -10.916 1.00 92.44 157 ASP A N 1
ATOM 1259 C CA . ASP A 1 157 ? 7.261 4.353 -12.022 1.00 92.44 157 ASP A CA 1
ATOM 1260 C C . ASP A 1 157 ? 7.493 2.871 -12.318 1.00 92.44 157 ASP A C 1
ATOM 1262 O O . ASP A 1 157 ? 7.456 2.458 -13.477 1.00 92.44 157 ASP A O 1
ATOM 1266 N N . TYR A 1 158 ? 7.578 2.039 -11.276 1.00 92.38 158 TYR A N 1
ATOM 1267 C CA . TYR A 1 158 ? 7.613 0.590 -11.447 1.00 92.38 158 TYR A CA 1
ATOM 1268 C C . TYR A 1 158 ? 6.352 0.054 -12.143 1.00 92.38 158 TYR A C 1
ATOM 1270 O O . TYR A 1 158 ? 6.466 -0.740 -13.073 1.00 92.38 158 TYR A O 1
ATOM 1278 N N . LEU A 1 159 ? 5.147 0.501 -11.757 1.00 91.62 159 LEU A N 1
ATOM 1279 C CA . LEU A 1 159 ? 3.907 0.094 -12.440 1.00 91.62 159 LEU A CA 1
ATOM 1280 C C . LEU A 1 159 ? 3.878 0.534 -13.910 1.00 91.62 159 LEU A C 1
ATOM 1282 O O . LEU A 1 159 ? 3.353 -0.192 -14.750 1.00 91.62 159 LEU A O 1
ATOM 1286 N N . ILE A 1 160 ? 4.414 1.714 -14.230 1.00 89.94 160 ILE A N 1
ATOM 1287 C CA . ILE A 1 160 ? 4.505 2.202 -15.611 1.00 89.94 160 ILE A CA 1
ATOM 1288 C C . ILE A 1 160 ? 5.423 1.288 -16.425 1.00 89.94 160 ILE A C 1
ATOM 1290 O O . ILE A 1 160 ? 5.015 0.822 -17.487 1.00 89.94 160 ILE A O 1
ATOM 1294 N N . VAL A 1 161 ? 6.615 0.976 -15.911 1.00 87.69 161 VAL A N 1
ATOM 1295 C CA . VAL A 1 161 ? 7.565 0.073 -16.579 1.00 87.69 161 VAL A CA 1
ATOM 1296 C C . VAL A 1 161 ? 6.978 -1.331 -16.736 1.00 87.69 161 VAL A C 1
ATOM 1298 O O . VAL A 1 161 ? 7.042 -1.896 -17.823 1.00 87.69 161 VAL A O 1
ATOM 1301 N N . ASP A 1 162 ? 6.346 -1.878 -15.697 1.00 86.88 162 ASP A N 1
ATOM 1302 C CA . ASP A 1 162 ? 5.695 -3.197 -15.722 1.00 86.88 162 ASP A CA 1
ATOM 1303 C C . ASP A 1 162 ? 4.597 -3.270 -16.803 1.00 86.88 162 ASP A C 1
ATOM 1305 O O . ASP A 1 162 ? 4.507 -4.240 -17.557 1.00 86.88 162 ASP A O 1
ATOM 1309 N N . ARG A 1 163 ? 3.809 -2.199 -16.966 1.00 88.69 163 ARG A N 1
ATOM 1310 C CA . ARG A 1 163 ? 2.808 -2.079 -18.042 1.00 88.69 163 ARG A CA 1
ATOM 1311 C C . ARG A 1 163 ? 3.436 -1.932 -19.422 1.00 88.69 163 ARG A C 1
ATOM 1313 O O . ARG A 1 163 ? 2.942 -2.534 -20.371 1.00 88.69 163 ARG A O 1
ATOM 1320 N N . MET A 1 164 ? 4.498 -1.138 -19.549 1.00 85.19 164 MET A N 1
ATOM 1321 C CA . MET A 1 164 ? 5.222 -0.971 -20.812 1.00 85.19 164 MET A CA 1
ATOM 1322 C C . MET A 1 164 ? 5.840 -2.288 -21.274 1.00 85.19 164 MET A C 1
ATOM 1324 O O . MET A 1 164 ? 5.741 -2.616 -22.450 1.00 85.19 164 MET A O 1
ATOM 1328 N N . LEU A 1 165 ? 6.420 -3.065 -20.357 1.00 81.06 165 LEU A N 1
ATOM 1329 C CA . LEU A 1 165 ? 6.942 -4.395 -20.656 1.00 81.06 165 LEU A CA 1
ATOM 1330 C C . LEU A 1 165 ? 5.821 -5.333 -21.104 1.00 81.06 165 LEU A C 1
ATOM 1332 O O . LEU A 1 165 ? 5.966 -5.980 -22.134 1.00 81.06 165 LEU A O 1
ATOM 1336 N N . ALA A 1 166 ? 4.688 -5.357 -20.399 1.00 80.19 166 ALA A N 1
ATOM 1337 C CA . ALA A 1 166 ? 3.546 -6.185 -20.783 1.00 80.19 166 ALA A CA 1
ATOM 1338 C C . ALA A 1 166 ? 2.994 -5.830 -22.175 1.00 80.19 166 ALA A C 1
ATOM 1340 O O . ALA A 1 166 ? 2.721 -6.724 -22.967 1.00 80.19 166 ALA A O 1
ATOM 1341 N N . ASN A 1 167 ? 2.890 -4.537 -22.496 1.00 71.69 167 ASN A N 1
ATOM 1342 C CA . ASN A 1 167 ? 2.408 -4.069 -23.799 1.00 71.69 167 ASN A CA 1
ATOM 1343 C C . ASN A 1 167 ? 3.465 -4.191 -24.914 1.00 71.69 167 ASN A C 1
ATOM 1345 O O . ASN A 1 167 ? 3.112 -4.282 -26.085 1.00 71.69 167 ASN A O 1
ATOM 1349 N N . GLY A 1 168 ? 4.756 -4.167 -24.569 1.00 56.72 168 GLY A N 1
ATOM 1350 C CA . GLY A 1 168 ? 5.878 -4.308 -25.502 1.00 56.72 168 GLY A CA 1
ATOM 1351 C C . GLY A 1 168 ? 6.286 -5.758 -25.784 1.00 56.72 168 GLY A C 1
ATOM 1352 O O . GLY A 1 168 ? 6.938 -6.012 -26.793 1.00 56.72 168 GLY A O 1
ATOM 1353 N N . LEU A 1 169 ? 5.888 -6.709 -24.930 1.00 50.53 169 LEU A N 1
ATOM 1354 C CA . LEU A 1 169 ? 6.141 -8.149 -25.087 1.00 50.53 169 LEU A CA 1
ATOM 1355 C C . LEU A 1 169 ? 5.127 -8.855 -26.005 1.00 50.53 169 LEU A C 1
ATOM 1357 O O . LEU A 1 169 ? 5.434 -9.936 -26.505 1.00 50.53 169 LEU A O 1
ATOM 1361 N N . ASP A 1 170 ? 3.980 -8.239 -26.316 1.00 44.97 170 ASP A N 1
ATOM 1362 C CA . ASP A 1 170 ? 3.018 -8.797 -27.285 1.00 44.97 170 ASP A CA 1
ATOM 1363 C C . ASP A 1 170 ? 3.499 -8.708 -28.749 1.00 44.97 170 ASP A C 1
ATOM 1365 O O . ASP A 1 170 ? 2.950 -9.378 -29.620 1.00 44.97 170 ASP A O 1
ATOM 1369 N N . ASN A 1 171 ? 4.594 -7.985 -29.025 1.00 43.19 171 ASN A N 1
ATOM 1370 C CA . ASN A 1 171 ? 5.279 -8.013 -30.326 1.00 43.19 171 ASN A CA 1
ATOM 1371 C C . ASN A 1 171 ? 6.536 -8.901 -30.350 1.00 43.19 171 ASN A C 1
ATOM 1373 O O . ASN A 1 171 ? 7.223 -8.957 -31.368 1.00 43.19 171 ASN A O 1
ATOM 1377 N N . SER A 1 172 ? 6.849 -9.619 -29.266 1.00 44.00 172 SER A N 1
ATOM 1378 C CA . SER A 1 172 ? 8.018 -10.506 -29.199 1.00 44.00 172 SER A CA 1
ATOM 1379 C C . SER A 1 172 ? 7.663 -11.905 -28.698 1.00 44.00 172 SER A C 1
ATOM 1381 O O . SER A 1 172 ? 8.426 -12.521 -27.953 1.00 44.00 172 SER A O 1
ATOM 1383 N N . SER A 1 173 ? 6.533 -12.449 -29.159 1.00 40.88 173 SER A N 1
ATOM 1384 C CA . SER A 1 173 ? 6.278 -13.898 -29.150 1.00 40.88 173 SER A CA 1
ATOM 1385 C C . SER A 1 173 ? 7.188 -14.628 -30.156 1.00 40.88 173 SER A C 1
ATOM 1387 O O . SER A 1 173 ? 6.732 -15.316 -31.062 1.00 40.88 173 SER A O 1
ATOM 1389 N N . GLN A 1 174 ? 8.499 -14.458 -29.995 1.00 41.97 174 GLN A N 1
ATOM 1390 C CA . GLN A 1 174 ? 9.556 -15.309 -30.536 1.00 41.97 174 GLN A CA 1
ATOM 1391 C C . GLN A 1 174 ? 10.574 -15.562 -29.418 1.00 41.97 174 GLN A C 1
ATOM 1393 O O . GLN A 1 174 ? 11.756 -15.254 -29.518 1.00 41.97 174 GLN A O 1
ATOM 1398 N N . SER A 1 175 ? 10.109 -16.119 -28.302 1.00 47.81 175 SER A N 1
ATOM 1399 C CA . SER A 1 175 ? 11.000 -16.791 -27.364 1.00 47.81 175 SER A CA 1
ATOM 1400 C C . SER A 1 175 ? 11.207 -18.221 -27.849 1.00 47.81 175 SER A C 1
ATOM 1402 O O . SER A 1 175 ? 10.434 -19.112 -27.506 1.00 47.81 175 SER A O 1
ATOM 1404 N N . ASN A 1 176 ? 12.208 -18.405 -28.702 1.00 45.53 176 ASN A N 1
ATOM 1405 C CA . ASN A 1 176 ? 13.124 -19.542 -28.682 1.00 45.53 176 ASN A CA 1
ATOM 1406 C C . ASN A 1 176 ? 14.250 -19.213 -29.669 1.00 45.53 176 ASN A C 1
ATOM 1408 O O . ASN A 1 176 ? 13.982 -19.002 -30.842 1.00 45.53 176 ASN A O 1
ATOM 1412 N N . GLU A 1 177 ? 15.482 -19.143 -29.158 1.00 48.69 177 GLU A N 1
ATOM 1413 C CA . GLU A 1 177 ? 16.710 -18.666 -29.824 1.00 48.69 177 GLU A CA 1
ATOM 1414 C C . GLU A 1 177 ? 16.913 -17.144 -29.875 1.00 48.69 177 GLU A C 1
ATOM 1416 O O . GLU A 1 177 ? 17.082 -16.537 -30.928 1.00 48.69 177 GLU A O 1
ATOM 1421 N N . MET A 1 178 ? 17.041 -16.517 -28.701 1.00 53.03 178 MET A N 1
ATOM 1422 C CA . MET A 1 178 ? 17.840 -15.293 -28.634 1.00 53.03 178 MET A CA 1
ATOM 1423 C C . MET A 1 178 ? 19.317 -15.698 -28.694 1.00 53.03 178 MET A C 1
ATOM 1425 O O . MET A 1 178 ? 19.917 -16.079 -27.688 1.00 53.03 178 MET A O 1
ATOM 1429 N N . THR A 1 179 ? 19.887 -15.703 -29.897 1.00 63.59 179 THR A N 1
ATOM 1430 C CA . THR A 1 179 ? 21.320 -15.931 -30.104 1.00 63.59 179 THR A CA 1
ATOM 1431 C C . THR A 1 179 ? 22.134 -14.813 -29.442 1.00 63.59 179 THR A C 1
ATOM 1433 O O . THR A 1 179 ? 21.642 -13.702 -29.226 1.00 63.59 179 THR A O 1
ATOM 1436 N N . SER A 1 180 ? 23.402 -15.089 -29.115 1.00 61.41 180 SER A N 1
ATOM 1437 C CA . SER A 1 180 ? 24.323 -14.095 -28.530 1.00 61.41 180 SER A CA 1
ATOM 1438 C C . SER A 1 180 ? 24.359 -12.792 -29.344 1.00 61.41 180 SER A C 1
ATOM 1440 O O . SER A 1 180 ? 24.383 -11.701 -28.782 1.00 61.41 180 SER A O 1
ATOM 1442 N N . GLU A 1 181 ? 24.262 -12.899 -30.670 1.00 65.31 181 GLU A N 1
ATOM 1443 C CA . GLU A 1 181 ? 24.203 -11.758 -31.587 1.00 65.31 181 GLU A CA 1
ATOM 1444 C C . GLU A 1 181 ? 22.927 -10.925 -31.420 1.00 65.31 181 GLU A C 1
ATOM 1446 O O . GLU A 1 181 ? 22.999 -9.698 -31.409 1.00 65.31 181 GLU A O 1
ATOM 1451 N N . ALA A 1 182 ? 21.766 -11.557 -31.220 1.00 58.12 182 ALA A N 1
ATOM 1452 C CA . ALA A 1 182 ? 20.517 -10.844 -30.959 1.00 58.12 182 ALA A CA 1
ATOM 1453 C C . ALA A 1 182 ? 20.567 -10.094 -29.616 1.00 58.12 182 ALA A C 1
ATOM 1455 O O . ALA A 1 182 ? 20.119 -8.952 -29.528 1.00 58.12 182 ALA A O 1
ATOM 1456 N N . PHE A 1 183 ? 21.184 -10.684 -28.586 1.00 65.12 183 PHE A N 1
ATOM 1457 C CA . PHE A 1 183 ? 21.407 -10.010 -27.302 1.00 65.12 183 PHE A CA 1
ATOM 1458 C C . PHE A 1 183 ? 22.382 -8.832 -27.422 1.00 65.12 183 PHE A C 1
ATOM 1460 O O . PHE A 1 183 ? 22.106 -7.753 -26.900 1.00 65.12 183 PHE A O 1
ATOM 1467 N N . GLN A 1 184 ? 23.493 -9.008 -28.141 1.00 67.00 184 GLN A N 1
ATOM 1468 C CA . GLN A 1 184 ? 24.471 -7.943 -28.371 1.00 67.00 184 GLN A CA 1
ATOM 1469 C C . GLN A 1 184 ? 23.886 -6.795 -29.194 1.00 67.00 184 GLN A C 1
ATOM 1471 O O . GLN A 1 184 ? 24.158 -5.639 -28.887 1.00 67.00 184 GLN A O 1
ATOM 1476 N N . LYS A 1 185 ? 23.030 -7.094 -30.174 1.00 62.06 185 LYS A N 1
ATOM 1477 C CA . LYS A 1 185 ? 22.338 -6.083 -30.976 1.00 62.06 185 LYS A CA 1
ATOM 1478 C C . LYS A 1 185 ? 21.306 -5.308 -30.158 1.00 62.06 185 LYS A C 1
ATOM 1480 O O . LYS A 1 185 ? 21.300 -4.089 -30.208 1.00 62.06 185 LYS A O 1
ATOM 1485 N N . ILE A 1 186 ? 20.522 -5.985 -29.317 1.00 66.06 186 ILE A N 1
ATOM 1486 C CA . ILE A 1 186 ? 19.590 -5.323 -28.388 1.00 66.06 186 ILE A CA 1
ATOM 1487 C C . ILE A 1 186 ? 20.345 -4.450 -27.375 1.00 66.06 186 ILE A C 1
ATOM 1489 O O . ILE A 1 186 ? 19.872 -3.372 -27.025 1.00 66.06 186 ILE A O 1
ATOM 1493 N N . MET A 1 187 ? 21.516 -4.888 -26.903 1.00 63.09 187 MET A N 1
ATOM 1494 C CA . MET A 1 187 ? 22.362 -4.075 -26.026 1.00 63.09 187 MET A CA 1
ATOM 1495 C C . MET A 1 187 ? 22.978 -2.883 -26.760 1.00 63.09 187 MET A C 1
ATOM 1497 O O . MET A 1 187 ? 22.988 -1.796 -26.198 1.00 63.09 187 MET A O 1
ATOM 1501 N N . ALA A 1 188 ? 23.435 -3.052 -28.002 1.00 62.03 188 ALA A N 1
ATOM 1502 C CA . ALA A 1 188 ? 23.937 -1.962 -28.837 1.00 62.03 188 ALA A CA 1
ATOM 1503 C C . ALA A 1 188 ? 22.839 -0.931 -29.153 1.00 62.03 188 ALA A C 1
ATOM 1505 O O . ALA A 1 188 ? 23.079 0.263 -29.013 1.00 62.03 188 ALA A O 1
ATOM 1506 N N . ASP A 1 189 ? 21.623 -1.385 -29.465 1.00 59.62 189 ASP A N 1
ATOM 1507 C CA . ASP A 1 189 ? 20.469 -0.522 -29.740 1.00 59.62 189 ASP A CA 1
ATOM 1508 C C . ASP A 1 189 ? 19.974 0.192 -28.469 1.00 59.62 189 ASP A C 1
ATOM 1510 O O . ASP A 1 189 ? 19.586 1.353 -28.524 1.00 59.62 189 ASP A O 1
ATOM 1514 N N . ARG A 1 190 ? 20.034 -0.455 -27.292 1.00 59.69 190 ARG A N 1
ATOM 1515 C CA . ARG A 1 190 ? 19.728 0.186 -25.993 1.00 59.69 190 ARG A CA 1
ATOM 1516 C C . ARG A 1 190 ? 20.845 1.094 -25.474 1.00 59.69 190 ARG A C 1
ATOM 1518 O O . ARG A 1 190 ? 20.597 1.902 -24.582 1.00 59.69 190 ARG A O 1
ATOM 1525 N N . LEU A 1 191 ? 22.060 0.937 -25.994 1.00 58.16 191 LEU A N 1
ATOM 1526 C CA . LEU A 1 191 ? 23.179 1.860 -25.799 1.00 58.16 191 LEU A CA 1
ATOM 1527 C C . LEU A 1 191 ? 23.164 3.004 -26.835 1.00 58.16 191 LEU A C 1
ATOM 1529 O O . LEU A 1 191 ? 23.953 3.938 -26.692 1.00 58.16 191 LEU A O 1
ATOM 1533 N N . GLY A 1 192 ? 22.282 2.941 -27.841 1.00 46.03 192 GLY A N 1
ATOM 1534 C CA . GLY A 1 192 ? 22.117 3.941 -28.895 1.00 46.03 192 GLY A CA 1
ATOM 1535 C C . GLY A 1 192 ? 21.389 5.201 -28.420 1.00 46.03 192 GLY A C 1
ATOM 1536 O O . GLY A 1 192 ? 20.377 5.116 -27.730 1.00 46.03 192 GLY A O 1
ATOM 1537 N N . ASP A 1 193 ? 21.944 6.353 -28.805 1.00 50.94 193 ASP A N 1
ATOM 1538 C CA . ASP A 1 193 ? 21.555 7.736 -28.481 1.00 50.94 193 ASP A CA 1
ATOM 1539 C C . ASP A 1 193 ? 21.648 8.150 -27.004 1.00 50.94 193 ASP A C 1
ATOM 1541 O O . ASP A 1 193 ? 20.836 8.908 -26.472 1.00 50.94 193 ASP A O 1
ATOM 1545 N N . ARG A 1 194 ? 22.748 7.774 -26.338 1.00 48.69 194 ARG A N 1
ATOM 1546 C CA . ARG A 1 194 ? 23.371 8.757 -25.439 1.00 48.69 194 ARG A CA 1
ATOM 1547 C C . ARG A 1 194 ? 24.063 9.787 -26.316 1.00 48.69 194 ARG A C 1
ATOM 1549 O O . ARG A 1 194 ? 25.197 9.561 -26.728 1.00 48.69 194 ARG A O 1
ATOM 1556 N N . ASP A 1 195 ? 23.382 10.904 -26.541 1.00 48.47 195 ASP A N 1
ATOM 1557 C CA . ASP A 1 195 ? 23.973 12.167 -26.973 1.00 48.47 195 ASP A CA 1
ATOM 1558 C C . ASP A 1 195 ? 25.180 12.505 -26.075 1.00 48.47 195 ASP A C 1
ATOM 1560 O O . ASP A 1 195 ? 25.075 13.165 -25.041 1.00 48.47 195 ASP A O 1
ATOM 1564 N N . TYR A 1 196 ? 26.349 11.995 -26.451 1.00 48.34 196 TYR A N 1
ATOM 1565 C CA . TYR A 1 196 ? 27.656 12.475 -26.014 1.00 48.34 196 TYR A CA 1
ATOM 1566 C C . TYR A 1 196 ? 28.266 13.414 -27.065 1.00 48.34 196 TYR A C 1
ATOM 1568 O O . TYR A 1 196 ? 29.434 13.776 -26.959 1.00 48.34 196 TYR A O 1
ATOM 1576 N N . ASP A 1 197 ? 27.463 13.893 -28.016 1.00 48.62 197 ASP A N 1
ATOM 1577 C CA . ASP A 1 197 ? 27.869 14.854 -29.039 1.00 48.62 197 ASP A CA 1
ATOM 1578 C C . ASP A 1 197 ? 27.459 16.280 -28.659 1.00 48.62 197 ASP A C 1
ATOM 1580 O O . ASP A 1 197 ? 26.679 16.940 -29.334 1.00 48.62 197 ASP A O 1
ATOM 1584 N N . SER A 1 198 ? 28.037 16.769 -27.561 1.00 44.59 198 SER A N 1
ATOM 1585 C CA . SER A 1 198 ? 28.493 18.164 -27.461 1.00 44.59 198 SER A CA 1
ATOM 1586 C C . SER A 1 198 ? 29.301 18.382 -26.183 1.00 44.59 198 SER A C 1
ATOM 1588 O O . SER A 1 198 ? 28.999 19.249 -25.368 1.00 44.59 198 SER A O 1
ATOM 1590 N N . PHE A 1 199 ? 30.372 17.618 -26.006 1.00 43.19 199 PHE A N 1
ATOM 1591 C CA . PHE A 1 199 ? 31.545 18.178 -25.355 1.00 43.19 199 PHE A CA 1
ATOM 1592 C C . PHE A 1 199 ? 32.700 18.008 -26.326 1.00 43.19 199 PHE A C 1
ATOM 1594 O O . PHE A 1 199 ? 33.310 16.945 -26.404 1.00 43.19 199 PHE A O 1
ATOM 1601 N N . ALA A 1 200 ? 33.051 19.087 -27.023 1.00 48.38 200 ALA A N 1
ATOM 1602 C CA . ALA A 1 200 ? 34.453 19.321 -27.324 1.00 48.38 200 ALA A CA 1
ATOM 1603 C C . ALA A 1 200 ? 35.163 19.454 -25.966 1.00 48.38 200 ALA A C 1
ATOM 1605 O O . ALA A 1 200 ? 35.370 20.548 -25.448 1.00 48.38 200 ALA A O 1
ATOM 1606 N N . PHE A 1 201 ? 35.402 18.318 -25.311 1.00 49.59 201 PHE A N 1
ATOM 1607 C CA . PHE A 1 201 ? 36.184 18.255 -24.098 1.00 49.59 201 PHE A CA 1
ATOM 1608 C C . PHE A 1 201 ? 37.602 18.530 -24.572 1.00 49.59 201 PHE A C 1
ATOM 1610 O O . PHE A 1 201 ? 38.219 17.674 -25.205 1.00 49.59 201 PHE A O 1
ATOM 1617 N N . ASP A 1 202 ? 38.067 19.758 -24.370 1.00 55.09 202 ASP A N 1
ATOM 1618 C CA . ASP A 1 202 ? 39.401 20.189 -24.762 1.00 55.09 202 ASP A CA 1
ATOM 1619 C C . ASP A 1 202 ? 40.433 19.418 -23.917 1.00 55.09 202 ASP A C 1
ATOM 1621 O O . ASP A 1 202 ? 40.871 19.839 -22.848 1.00 55.09 202 ASP A O 1
ATOM 1625 N N . GLN A 1 203 ? 40.759 18.196 -24.353 1.00 61.16 203 GLN A N 1
ATOM 1626 C CA . GLN A 1 203 ? 41.681 17.288 -23.666 1.00 61.16 203 GLN A CA 1
ATOM 1627 C C . GLN A 1 203 ? 43.135 17.765 -23.751 1.00 61.16 203 GLN A C 1
ATOM 1629 O O . GLN A 1 203 ? 44.027 17.121 -23.194 1.00 61.16 203 GLN A O 1
ATOM 1634 N N . HIS A 1 204 ? 43.396 18.890 -24.415 1.00 74.25 204 HIS A N 1
ATOM 1635 C CA . HIS A 1 204 ? 44.729 19.453 -24.539 1.00 74.25 204 HIS A CA 1
ATOM 1636 C C . HIS A 1 204 ? 45.333 19.806 -23.181 1.00 74.25 204 HIS A C 1
ATOM 1638 O O . HIS A 1 204 ? 46.502 19.503 -22.942 1.00 74.25 204 HIS A O 1
ATOM 1644 N N . ASP A 1 205 ? 44.537 20.327 -22.248 1.00 73.38 205 ASP A N 1
ATOM 1645 C CA . ASP A 1 205 ? 45.024 20.643 -20.903 1.00 73.38 205 ASP A CA 1
ATOM 1646 C C . ASP A 1 205 ? 45.355 19.382 -20.094 1.00 73.38 205 ASP A C 1
ATOM 1648 O O . ASP A 1 205 ? 46.347 19.336 -19.364 1.00 73.38 205 ASP A O 1
ATOM 1652 N N . LEU A 1 206 ? 44.584 18.308 -20.276 1.00 75.81 206 LEU A N 1
ATOM 1653 C CA . LEU A 1 206 ? 44.879 17.004 -19.676 1.00 75.81 206 LEU A CA 1
ATOM 1654 C C . LEU A 1 206 ? 46.135 16.370 -20.284 1.00 75.81 206 LEU A C 1
ATOM 1656 O O . LEU A 1 206 ? 46.933 15.774 -19.557 1.00 75.81 206 LEU A O 1
ATOM 1660 N N . LEU A 1 207 ? 46.339 16.511 -21.596 1.00 79.12 207 LEU A N 1
ATOM 1661 C CA . LEU A 1 207 ? 47.533 16.007 -22.269 1.00 79.12 207 LEU A CA 1
ATOM 1662 C C . LEU A 1 207 ? 48.787 16.754 -21.800 1.00 79.12 207 LEU A C 1
ATOM 1664 O O . LEU A 1 207 ? 49.780 16.112 -21.463 1.00 79.12 207 LEU A O 1
ATOM 1668 N N . LYS A 1 208 ? 48.725 18.084 -21.675 1.00 83.00 208 LYS A N 1
ATOM 1669 C CA . LYS A 1 208 ? 49.821 18.897 -21.120 1.00 83.00 208 LYS A CA 1
ATOM 1670 C C . LYS A 1 208 ? 50.175 18.476 -19.694 1.00 83.00 208 LYS A C 1
ATOM 1672 O O . LYS A 1 208 ? 51.352 18.301 -19.387 1.00 83.00 208 LYS A O 1
ATOM 1677 N N . LYS A 1 209 ? 49.177 18.214 -18.841 1.00 80.12 209 LYS A N 1
ATOM 1678 C CA . LYS A 1 209 ? 49.406 17.712 -17.472 1.00 80.12 209 LYS A CA 1
ATOM 1679 C C . LYS A 1 209 ? 50.078 16.336 -17.451 1.00 80.12 209 LYS A C 1
ATOM 1681 O O . LYS A 1 209 ? 50.979 16.120 -16.644 1.00 80.12 209 LYS A O 1
ATOM 1686 N N . LYS A 1 210 ? 49.694 15.423 -18.352 1.00 81.56 210 LYS A N 1
ATOM 1687 C CA . LYS A 1 210 ? 50.341 14.103 -18.492 1.00 81.56 210 LYS A CA 1
ATOM 1688 C C . LYS A 1 210 ? 51.787 14.211 -18.980 1.00 81.56 210 LYS A C 1
ATOM 1690 O O . LYS A 1 210 ? 52.645 13.510 -18.453 1.00 81.56 210 LYS A O 1
ATOM 1695 N N . ILE A 1 211 ? 52.059 15.093 -19.946 1.00 82.75 211 ILE A N 1
ATOM 1696 C CA . ILE A 1 211 ? 53.420 15.366 -20.432 1.00 82.75 211 ILE A CA 1
ATOM 1697 C C . ILE A 1 211 ? 54.283 15.914 -19.291 1.00 82.75 211 ILE A C 1
ATOM 1699 O O . ILE A 1 211 ? 55.380 15.410 -19.063 1.00 82.75 211 ILE A O 1
ATOM 1703 N N . GLY A 1 212 ? 53.769 16.890 -18.536 1.00 82.62 212 GLY A N 1
ATOM 1704 C CA . GLY A 1 212 ? 54.466 17.434 -17.371 1.00 82.62 212 GLY A CA 1
ATOM 1705 C C . GLY A 1 212 ? 54.779 16.368 -16.327 1.00 82.62 212 GLY A C 1
ATOM 1706 O O . GLY A 1 212 ? 55.922 16.266 -15.889 1.00 82.62 212 GLY A O 1
ATOM 1707 N N . TYR A 1 213 ? 53.806 15.505 -16.019 1.00 83.75 213 TYR A N 1
ATOM 1708 C CA . TYR A 1 213 ? 54.006 14.426 -15.053 1.00 83.75 213 TYR A CA 1
ATOM 1709 C C . TYR A 1 213 ? 55.077 13.428 -15.504 1.00 83.75 213 TYR A C 1
ATOM 1711 O O . TYR A 1 213 ? 55.904 12.995 -14.706 1.00 83.75 213 TYR A O 1
ATOM 1719 N N . ALA A 1 214 ? 55.093 13.076 -16.791 1.00 83.12 214 ALA A N 1
ATOM 1720 C CA . ALA A 1 214 ? 56.074 12.148 -17.342 1.00 83.12 214 ALA A CA 1
ATOM 1721 C C . ALA A 1 214 ? 57.504 12.719 -17.352 1.00 83.12 214 ALA A C 1
ATOM 1723 O O . ALA A 1 214 ? 58.456 11.962 -17.181 1.00 83.12 214 ALA A O 1
ATOM 1724 N N . LEU A 1 215 ? 57.659 14.031 -17.562 1.00 81.56 215 LEU A N 1
ATOM 1725 C CA . LEU A 1 215 ? 58.970 14.682 -17.651 1.00 81.56 215 LEU A CA 1
ATOM 1726 C C . LEU A 1 215 ? 59.531 15.099 -16.287 1.00 81.56 215 LEU A C 1
ATOM 1728 O O . LEU A 1 215 ? 60.733 14.978 -16.062 1.00 81.56 215 LEU A O 1
ATOM 1732 N N . PHE A 1 216 ? 58.677 15.598 -15.391 1.00 82.44 216 PHE A N 1
ATOM 1733 C CA . PHE A 1 216 ? 59.106 16.277 -14.163 1.00 82.44 216 PHE A CA 1
ATOM 1734 C C . PHE A 1 216 ? 58.508 15.684 -12.880 1.00 82.44 216 PHE A C 1
ATOM 1736 O O . PHE A 1 216 ? 58.885 16.102 -11.787 1.00 82.44 216 PHE A O 1
ATOM 1743 N N . GLY A 1 217 ? 57.627 14.685 -12.982 1.00 77.62 217 GLY A N 1
ATOM 1744 C CA . GLY A 1 217 ? 56.970 14.070 -11.830 1.00 77.62 217 GLY A CA 1
ATOM 1745 C C . GLY A 1 217 ? 55.791 14.893 -11.313 1.00 77.62 217 GLY A C 1
ATOM 1746 O O . GLY A 1 217 ? 55.158 15.630 -12.057 1.00 77.62 217 GLY A O 1
ATOM 1747 N N . GLN A 1 218 ? 55.434 14.730 -10.039 1.00 80.56 218 GLN A N 1
ATOM 1748 C CA . GLN A 1 218 ? 54.251 15.384 -9.471 1.00 80.56 218 GLN A CA 1
ATOM 1749 C C . GLN A 1 218 ? 54.347 16.926 -9.508 1.00 80.56 218 GLN A C 1
ATOM 1751 O O . GLN A 1 218 ? 55.426 17.466 -9.251 1.00 80.56 218 GLN A O 1
ATOM 1756 N N . PRO A 1 219 ? 53.236 17.641 -9.776 1.00 79.56 219 PRO A N 1
ATOM 1757 C CA . PRO A 1 219 ? 53.224 19.100 -9.757 1.00 79.56 219 PRO A CA 1
ATOM 1758 C C . PRO A 1 219 ? 53.582 19.630 -8.364 1.00 79.56 219 PRO A C 1
ATOM 1760 O O . PRO A 1 219 ? 53.150 19.087 -7.347 1.00 79.56 219 PRO A O 1
ATOM 1763 N N . VAL A 1 220 ? 54.378 20.697 -8.326 1.00 74.12 220 VAL A N 1
ATOM 1764 C CA . VAL A 1 220 ? 54.937 21.274 -7.089 1.00 74.12 220 VAL A CA 1
ATOM 1765 C C . VAL A 1 220 ? 54.072 22.430 -6.571 1.00 74.12 220 VAL A C 1
ATOM 1767 O O . VAL A 1 220 ? 54.183 22.820 -5.411 1.00 74.12 220 VAL A O 1
ATOM 1770 N N . GLN A 1 221 ? 53.194 22.980 -7.416 1.00 72.06 221 GLN A N 1
ATOM 1771 C CA . GLN A 1 221 ? 52.339 24.124 -7.091 1.00 72.06 221 GLN A CA 1
ATOM 1772 C C . GLN A 1 221 ? 50.874 23.854 -7.460 1.00 72.06 221 GLN A C 1
ATOM 1774 O O . GLN A 1 221 ? 50.588 23.171 -8.439 1.00 72.06 221 GLN A O 1
ATOM 1779 N N . GLU A 1 222 ? 49.938 24.430 -6.701 1.00 56.97 222 GLU A N 1
ATOM 1780 C CA . GLU A 1 222 ? 48.487 24.297 -6.941 1.00 56.97 222 GLU A CA 1
ATOM 1781 C C . GLU A 1 222 ? 47.938 25.288 -7.990 1.00 56.97 222 GLU A C 1
ATOM 1783 O O . GLU A 1 222 ? 46.752 25.263 -8.314 1.00 56.97 222 GLU A O 1
ATOM 1788 N N . ILE A 1 223 ? 48.785 26.166 -8.540 1.00 54.44 223 ILE A N 1
ATOM 1789 C CA . ILE A 1 223 ? 48.389 27.206 -9.499 1.00 54.44 223 ILE A CA 1
ATOM 1790 C C . ILE A 1 223 ? 48.716 26.745 -10.932 1.00 54.44 223 ILE A C 1
ATOM 1792 O O . ILE A 1 223 ? 49.843 26.353 -11.237 1.00 54.44 223 ILE A O 1
ATOM 1796 N N . GLY A 1 224 ? 47.731 26.800 -11.837 1.00 60.53 224 GLY A N 1
ATOM 1797 C CA . GLY A 1 224 ? 47.895 26.419 -13.248 1.00 60.53 224 GLY A CA 1
ATOM 1798 C C . GLY A 1 224 ? 48.087 24.908 -13.468 1.00 60.53 224 GLY A C 1
ATOM 1799 O O . GLY A 1 224 ? 47.365 24.092 -12.900 1.00 60.53 224 GLY A O 1
ATOM 1800 N N . ASN A 1 225 ? 49.049 24.525 -14.320 1.00 62.00 225 ASN A N 1
ATOM 1801 C CA . ASN A 1 225 ? 49.436 23.119 -14.542 1.00 62.00 225 ASN A CA 1
ATOM 1802 C C . ASN A 1 225 ? 50.426 22.583 -13.488 1.00 62.00 225 ASN A C 1
ATOM 1804 O O . ASN A 1 225 ? 50.784 21.409 -13.551 1.00 62.00 225 ASN A O 1
ATOM 1808 N N . GLY A 1 226 ? 50.836 23.418 -12.525 1.00 71.62 226 GLY A N 1
ATOM 1809 C CA . GLY A 1 226 ? 51.616 23.026 -11.349 1.00 71.62 226 GLY A CA 1
ATOM 1810 C C . GLY A 1 226 ? 53.133 22.886 -11.531 1.00 71.62 226 GLY A C 1
ATOM 1811 O O . GLY A 1 226 ? 53.789 22.311 -10.660 1.00 71.62 226 GLY A O 1
ATOM 1812 N N . TYR A 1 227 ? 53.686 23.432 -12.620 1.00 79.88 227 TYR A N 1
ATOM 1813 C CA . TYR A 1 227 ? 55.123 23.470 -12.946 1.00 79.88 227 TYR A CA 1
ATOM 1814 C C . TYR A 1 227 ? 55.613 24.914 -13.138 1.00 79.88 227 TYR A C 1
ATOM 1816 O O . TYR A 1 227 ? 54.794 25.811 -13.351 1.00 79.88 227 TYR A O 1
ATOM 1824 N N . ASP A 1 228 ? 56.929 25.143 -13.086 1.00 83.12 228 ASP A N 1
ATOM 1825 C CA . ASP A 1 228 ? 57.521 26.472 -13.305 1.00 83.12 228 ASP A CA 1
ATOM 1826 C C . ASP A 1 228 ? 57.452 26.932 -14.785 1.00 83.12 228 ASP A C 1
ATOM 1828 O O . ASP A 1 228 ? 57.071 26.179 -15.686 1.00 83.12 228 ASP A O 1
ATOM 1832 N N . GLU A 1 229 ? 57.769 28.201 -15.067 1.00 81.69 229 GLU A N 1
ATOM 1833 C CA . GLU A 1 229 ? 57.655 28.777 -16.423 1.00 81.69 229 GLU A CA 1
ATOM 1834 C C . GLU A 1 229 ? 58.569 28.094 -17.459 1.00 81.69 229 GLU A C 1
ATOM 1836 O O . GLU A 1 229 ? 58.193 27.939 -18.629 1.00 81.69 229 GLU A O 1
ATOM 1841 N N . ALA A 1 230 ? 59.754 27.643 -17.036 1.00 82.50 230 ALA A N 1
ATOM 1842 C CA . ALA A 1 230 ? 60.703 26.957 -17.905 1.00 82.50 230 ALA A CA 1
ATOM 1843 C C . ALA A 1 230 ? 60.203 25.546 -18.265 1.00 82.50 230 ALA A C 1
ATOM 1845 O O . ALA A 1 230 ? 60.252 25.145 -19.431 1.00 82.50 230 ALA A O 1
ATOM 1846 N N . GLN A 1 231 ? 59.654 24.823 -17.289 1.00 81.94 231 GLN A N 1
ATOM 1847 C CA . GLN A 1 231 ? 59.048 23.503 -17.448 1.00 81.94 231 GLN A CA 1
ATOM 1848 C C . GLN A 1 231 ? 57.780 23.568 -18.304 1.00 81.94 231 GLN A C 1
ATOM 1850 O O . GLN A 1 231 ? 57.629 22.778 -19.237 1.00 81.94 231 GLN A O 1
ATOM 1855 N N . ASN A 1 232 ? 56.902 24.547 -18.068 1.00 82.00 232 ASN A N 1
ATOM 1856 C CA . ASN A 1 232 ? 55.699 24.738 -18.885 1.00 82.00 232 ASN A CA 1
ATOM 1857 C C . ASN A 1 232 ? 56.038 25.031 -20.354 1.00 82.00 232 ASN A C 1
ATOM 1859 O O . ASN A 1 232 ? 55.370 24.515 -21.250 1.00 82.00 232 ASN A O 1
ATOM 1863 N N . SER A 1 233 ? 57.110 25.784 -20.620 1.00 84.69 233 SER A N 1
ATOM 1864 C CA . SER A 1 233 ? 57.577 26.041 -21.990 1.00 84.69 233 SER A CA 1
ATOM 1865 C C . SER A 1 233 ? 58.027 24.760 -22.704 1.00 84.69 233 SER A C 1
ATOM 1867 O O . SER A 1 233 ? 57.749 24.575 -23.891 1.00 84.69 233 SER A O 1
ATOM 1869 N N . GLN A 1 234 ? 58.680 23.842 -21.983 1.00 84.06 234 GLN A N 1
ATOM 1870 C CA . GLN A 1 234 ? 59.088 22.542 -22.527 1.00 84.06 234 GLN A CA 1
ATOM 1871 C C . GLN A 1 234 ? 57.889 21.613 -22.762 1.00 84.06 234 GLN A C 1
ATOM 1873 O O . GLN A 1 234 ? 57.819 20.962 -23.806 1.00 84.06 234 GLN A O 1
ATOM 1878 N N . ILE A 1 235 ? 56.916 21.603 -21.844 1.00 86.50 235 ILE A N 1
ATOM 1879 C CA . ILE A 1 235 ? 55.656 20.857 -21.986 1.00 86.50 235 ILE A CA 1
ATOM 1880 C C . ILE A 1 235 ? 54.894 21.325 -23.232 1.00 86.50 235 ILE A C 1
ATOM 1882 O O . ILE A 1 235 ? 54.466 20.496 -24.032 1.00 86.50 235 ILE A O 1
ATOM 1886 N N . GLU A 1 236 ? 54.771 22.639 -23.440 1.00 86.31 236 GLU A N 1
ATOM 1887 C CA . GLU A 1 236 ? 54.101 23.217 -24.613 1.00 86.31 236 GLU A CA 1
ATOM 1888 C C . GLU A 1 236 ? 54.817 22.897 -25.927 1.00 86.31 236 GLU A C 1
ATOM 1890 O O . GLU A 1 236 ? 54.175 22.594 -26.936 1.00 86.31 236 GLU A O 1
ATOM 1895 N N . HIS A 1 237 ? 56.151 22.927 -25.934 1.00 86.88 237 HIS A N 1
ATOM 1896 C CA . HIS A 1 237 ? 56.922 22.550 -27.114 1.00 86.88 237 HIS A CA 1
ATOM 1897 C C . HIS A 1 237 ? 56.676 21.082 -27.498 1.00 86.88 237 HIS A C 1
ATOM 1899 O O . HIS A 1 237 ? 56.434 20.777 -28.668 1.00 86.88 237 HIS A O 1
ATOM 1905 N N . LEU A 1 238 ? 56.688 20.175 -26.515 1.00 83.44 238 LEU A N 1
ATOM 1906 C CA . LEU A 1 238 ? 56.443 18.749 -26.741 1.00 83.44 238 LEU A CA 1
ATOM 1907 C C . LEU A 1 238 ? 54.993 18.481 -27.164 1.00 83.44 238 LEU A C 1
ATOM 1909 O O . LEU A 1 238 ? 54.745 17.719 -28.095 1.00 83.44 238 LEU A O 1
ATOM 1913 N N . PHE A 1 239 ? 54.040 19.159 -26.529 1.00 88.00 239 PHE A N 1
ATOM 1914 C CA . PHE A 1 239 ? 52.623 19.095 -26.871 1.00 88.00 239 PHE A CA 1
ATOM 1915 C C . PHE A 1 239 ? 52.370 19.515 -28.329 1.00 88.00 239 PHE A C 1
ATOM 1917 O O . PHE A 1 239 ? 51.707 18.794 -29.075 1.00 88.00 239 PHE A O 1
ATOM 1924 N N . LYS A 1 240 ? 52.973 20.623 -28.784 1.00 85.62 240 LYS A N 1
ATOM 1925 C CA . LYS A 1 240 ? 52.885 21.069 -30.186 1.00 85.62 240 LYS A CA 1
ATOM 1926 C C . LYS A 1 240 ? 53.551 20.105 -31.168 1.00 85.62 240 LYS A C 1
ATOM 1928 O O . LYS A 1 240 ? 53.083 19.984 -32.297 1.00 85.62 240 LYS A O 1
ATOM 1933 N N . ALA A 1 241 ? 54.631 19.436 -30.767 1.00 84.62 241 ALA A N 1
ATOM 1934 C CA . ALA A 1 241 ? 55.268 18.414 -31.593 1.00 84.62 241 ALA A CA 1
ATOM 1935 C C . ALA A 1 241 ? 54.373 17.172 -31.752 1.00 84.62 241 ALA A C 1
ATOM 1937 O O . ALA A 1 241 ? 54.244 16.661 -32.861 1.00 84.62 241 ALA A O 1
ATOM 1938 N N . ILE A 1 242 ? 53.703 16.740 -30.677 1.00 79.50 242 ILE A N 1
ATOM 1939 C CA . ILE A 1 242 ? 52.755 15.613 -30.689 1.00 79.50 242 ILE A CA 1
ATOM 1940 C C . ILE A 1 242 ? 51.541 15.926 -31.572 1.00 79.50 242 ILE A C 1
ATOM 1942 O O . ILE A 1 242 ? 51.146 15.091 -32.380 1.00 79.50 242 ILE A O 1
ATOM 1946 N N . LEU A 1 243 ? 50.989 17.140 -31.475 1.00 79.62 243 LEU A N 1
ATOM 1947 C CA . LEU A 1 243 ? 49.862 17.567 -32.313 1.00 79.62 243 LEU A CA 1
ATOM 1948 C C . LEU A 1 243 ? 50.207 17.722 -33.799 1.00 79.62 243 LEU A C 1
ATOM 1950 O O . LEU A 1 243 ? 49.308 17.702 -34.623 1.00 79.62 243 LEU A O 1
ATOM 1954 N N . LYS A 1 244 ? 51.482 17.909 -34.156 1.00 75.69 244 LYS A N 1
ATOM 1955 C CA . LYS A 1 244 ? 51.914 17.959 -35.563 1.00 75.69 244 LYS A CA 1
ATOM 1956 C C . LYS A 1 244 ? 52.110 16.577 -36.190 1.00 75.69 244 LYS A C 1
ATOM 1958 O O . LYS A 1 244 ? 52.284 16.500 -37.402 1.00 75.69 244 LYS A O 1
ATOM 1963 N N . HIS A 1 245 ? 52.169 15.524 -35.376 1.00 59.72 245 HIS A N 1
ATOM 1964 C CA . HIS A 1 245 ? 52.461 14.158 -35.815 1.00 59.72 245 HIS A CA 1
ATOM 1965 C C . HIS A 1 245 ? 51.219 13.256 -35.914 1.00 59.72 245 HIS A C 1
ATOM 1967 O O . HIS A 1 245 ? 51.345 12.136 -36.410 1.00 59.72 245 HIS A O 1
ATOM 1973 N N . ASN A 1 246 ? 50.060 13.753 -35.471 1.00 48.19 246 ASN A N 1
ATOM 1974 C CA . ASN A 1 246 ? 48.722 13.181 -35.650 1.00 48.19 246 ASN A CA 1
ATOM 1975 C C . ASN A 1 246 ? 47.882 14.112 -36.528 1.00 48.19 246 ASN A C 1
ATOM 1977 O O . ASN A 1 246 ? 46.945 13.599 -37.174 1.00 48.19 246 ASN A O 1
#